Protein AF-A0A6I4LXG0-F1 (afdb_monomer_lite)

Structure (mmCIF, N/CA/C/O backbone):
data_AF-A0A6I4LXG0-F1
#
_entry.id   AF-A0A6I4LXG0-F1
#
loop_
_atom_site.group_PDB
_atom_site.id
_atom_site.type_symbol
_atom_site.label_atom_id
_atom_site.label_alt_id
_atom_site.label_comp_id
_atom_site.label_asym_id
_atom_site.label_entity_id
_atom_site.label_seq_id
_atom_site.pdbx_PDB_ins_code
_atom_site.Cartn_x
_atom_site.Cartn_y
_atom_site.Cartn_z
_atom_site.occupancy
_atom_site.B_iso_or_equiv
_atom_site.auth_seq_id
_atom_site.auth_comp_id
_atom_site.auth_asym_id
_atom_site.auth_atom_id
_atom_site.pdbx_PDB_model_num
ATOM 1 N N . MET A 1 1 ? 67.543 -31.415 -46.185 1.00 39.22 1 MET A N 1
ATOM 2 C CA . MET A 1 1 ? 68.463 -30.355 -46.649 1.00 39.22 1 MET A CA 1
ATOM 3 C C . MET A 1 1 ? 67.720 -29.473 -47.640 1.00 39.22 1 MET A C 1
ATOM 5 O O . MET A 1 1 ? 66.925 -30.011 -48.395 1.00 39.22 1 MET A O 1
ATOM 9 N N . LEU A 1 2 ? 68.037 -28.174 -47.607 1.00 36.62 2 LEU A N 1
ATOM 10 C CA . LEU A 1 2 ? 67.536 -27.035 -48.394 1.00 36.62 2 LEU A CA 1
ATOM 11 C C . LEU A 1 2 ? 66.281 -26.298 -47.888 1.00 36.62 2 LEU A C 1
ATOM 13 O O . LEU A 1 2 ? 65.214 -26.858 -47.672 1.00 36.62 2 LEU A O 1
ATOM 17 N N . HIS A 1 3 ? 66.537 -25.007 -47.658 1.00 31.06 3 HIS A N 1
ATOM 18 C CA . HIS A 1 3 ? 65.759 -23.951 -47.023 1.00 31.06 3 HIS A CA 1
ATOM 19 C C . HIS A 1 3 ? 64.879 -23.175 -48.016 1.00 31.06 3 HIS A C 1
ATOM 21 O O . HIS A 1 3 ? 65.172 -23.128 -49.206 1.00 31.06 3 HIS A O 1
ATOM 27 N N . GLY A 1 4 ? 63.925 -22.424 -47.458 1.00 32.38 4 GLY A N 1
ATOM 28 C CA . GLY A 1 4 ? 63.390 -21.159 -47.987 1.00 32.38 4 GLY A CA 1
ATOM 29 C C . GLY A 1 4 ? 62.241 -20.693 -47.081 1.00 32.38 4 GLY A C 1
ATOM 30 O O . GLY A 1 4 ? 61.154 -21.239 -47.184 1.00 32.38 4 GLY A O 1
ATOM 31 N N . LEU A 1 5 ? 62.467 -20.012 -45.949 1.00 34.53 5 LEU A N 1
ATOM 32 C CA . LEU A 1 5 ? 62.783 -18.589 -45.699 1.00 34.53 5 LEU A CA 1
ATOM 33 C C . LEU A 1 5 ? 61.711 -17.569 -46.142 1.00 34.53 5 LEU A C 1
ATOM 35 O O . LEU A 1 5 ? 61.437 -17.433 -47.330 1.00 34.53 5 LEU A O 1
ATOM 39 N N . SER A 1 6 ? 61.285 -16.767 -45.149 1.00 37.94 6 SER A N 1
ATOM 40 C CA . SER A 1 6 ? 60.568 -15.465 -45.158 1.00 37.94 6 SER A CA 1
ATOM 41 C C . SER A 1 6 ? 59.130 -15.536 -44.612 1.00 37.94 6 SER A C 1
ATOM 43 O O . SER A 1 6 ? 58.295 -16.210 -45.193 1.00 37.94 6 SER A O 1
ATOM 45 N N . GLY A 1 7 ? 58.745 -14.874 -43.512 1.00 34.19 7 GLY A N 1
ATOM 46 C CA . GLY A 1 7 ? 59.472 -13.984 -42.602 1.00 34.19 7 GLY A CA 1
ATOM 47 C C . GLY A 1 7 ? 58.692 -13.719 -41.292 1.00 34.19 7 GLY A C 1
ATOM 48 O O . GLY A 1 7 ? 57.466 -13.705 -41.290 1.00 34.19 7 GLY A O 1
ATOM 49 N N . THR A 1 8 ? 59.454 -13.600 -40.193 1.00 34.22 8 THR A N 1
ATOM 50 C CA . THR A 1 8 ? 59.388 -12.627 -39.062 1.00 34.22 8 THR A CA 1
ATOM 51 C C . THR A 1 8 ? 58.025 -12.075 -38.588 1.00 34.22 8 THR A C 1
ATOM 53 O O . THR A 1 8 ? 57.310 -11.458 -39.368 1.00 34.22 8 THR A O 1
ATOM 56 N N . THR A 1 9 ? 57.592 -12.313 -37.330 1.00 31.05 9 THR A N 1
ATOM 57 C CA . THR A 1 9 ? 57.826 -11.515 -36.074 1.00 31.05 9 THR A CA 1
ATOM 58 C C . THR A 1 9 ? 57.444 -10.025 -36.205 1.00 31.05 9 THR A C 1
ATOM 60 O O . THR A 1 9 ? 57.848 -9.392 -37.164 1.00 31.05 9 THR A O 1
ATOM 63 N N . THR A 1 10 ? 56.729 -9.330 -35.308 1.00 29.53 10 THR A N 1
ATOM 64 C CA . THR A 1 10 ? 56.614 -9.401 -33.838 1.00 29.53 10 THR A CA 1
ATOM 65 C C . THR A 1 10 ? 55.553 -8.384 -33.369 1.00 29.53 10 THR A C 1
ATOM 67 O O . THR A 1 10 ? 55.410 -7.331 -33.976 1.00 29.53 10 THR A O 1
ATOM 70 N N . SER A 1 11 ? 54.885 -8.699 -32.256 1.00 33.22 11 SER A N 1
ATOM 71 C CA . SER A 1 11 ? 54.444 -7.836 -31.138 1.00 33.22 11 SER A CA 1
ATOM 72 C C . SER A 1 11 ? 54.144 -6.335 -31.325 1.00 33.22 11 SER A C 1
ATOM 74 O O . SER A 1 11 ? 55.019 -5.553 -31.680 1.00 33.22 11 SER A O 1
ATOM 76 N N . GLY A 1 12 ? 52.980 -5.896 -30.815 1.00 26.06 12 GLY A N 1
ATOM 77 C CA . GLY A 1 12 ? 52.704 -4.477 -30.537 1.00 26.06 12 GLY A CA 1
ATOM 78 C C . GLY A 1 12 ? 51.392 -4.167 -29.793 1.00 26.06 12 GLY A C 1
ATOM 79 O O . GLY A 1 12 ? 50.395 -3.856 -30.419 1.00 26.06 12 GLY A O 1
ATOM 80 N N . ARG A 1 13 ? 51.437 -4.260 -28.454 1.00 28.81 13 ARG A N 1
ATOM 81 C CA . ARG A 1 13 ? 50.658 -3.586 -27.377 1.00 28.81 13 ARG A CA 1
ATOM 82 C C . ARG A 1 13 ? 49.349 -2.795 -27.656 1.00 28.81 13 ARG A C 1
ATOM 84 O O . ARG A 1 13 ? 49.354 -1.806 -28.367 1.00 28.81 13 ARG A O 1
ATOM 91 N N . SER A 1 14 ? 48.389 -3.056 -26.750 1.00 30.61 14 SER A N 1
ATOM 92 C CA . SER A 1 14 ? 47.624 -2.098 -25.910 1.00 30.61 14 SER A CA 1
ATOM 93 C C . SER A 1 14 ? 46.621 -1.137 -26.566 1.00 30.61 14 SER A C 1
ATOM 95 O O . SER A 1 14 ? 47.003 -0.212 -27.269 1.00 30.61 14 SER A O 1
ATOM 97 N N . GLY A 1 15 ? 45.346 -1.230 -26.167 1.00 25.70 15 GLY A N 1
ATOM 98 C CA . GLY A 1 15 ? 44.358 -0.184 -26.445 1.00 25.70 15 GLY A CA 1
ATOM 99 C C . GLY A 1 15 ? 42.958 -0.491 -25.914 1.00 25.70 15 GLY A C 1
ATOM 100 O O . GLY A 1 15 ? 42.359 -1.507 -26.227 1.00 25.70 15 GLY A O 1
ATOM 101 N N . THR A 1 16 ? 42.463 0.405 -25.079 1.00 28.69 16 THR A N 1
ATOM 102 C CA . THR A 1 16 ? 41.167 0.479 -24.396 1.00 28.69 16 THR A CA 1
ATOM 103 C C . THR A 1 16 ? 39.916 0.556 -25.296 1.00 28.69 16 THR A C 1
ATOM 105 O O . THR A 1 16 ? 39.941 1.275 -26.281 1.00 28.69 16 THR A O 1
ATOM 108 N N . ARG A 1 17 ? 38.797 -0.011 -24.796 1.00 25.84 17 ARG A N 1
ATOM 109 C CA . ARG A 1 17 ? 37.421 0.559 -24.707 1.00 25.84 17 ARG A CA 1
ATOM 110 C C . ARG A 1 17 ? 36.640 0.913 -26.000 1.00 25.84 17 ARG A C 1
ATOM 112 O O . ARG A 1 17 ? 37.099 1.676 -26.831 1.00 25.84 17 ARG A O 1
ATOM 119 N N . SER A 1 18 ? 35.353 0.535 -25.965 1.00 28.48 18 SER A N 1
ATOM 120 C CA . SER A 1 18 ? 34.179 1.128 -26.644 1.00 28.48 18 SER A CA 1
ATOM 121 C C . SER A 1 18 ? 33.610 0.341 -27.829 1.00 28.48 18 SER A C 1
ATOM 123 O O . SER A 1 18 ? 34.245 0.187 -28.863 1.00 28.48 18 SER A O 1
ATOM 125 N N . SER A 1 19 ? 32.377 -0.147 -27.654 1.00 28.77 19 SER A N 1
ATOM 126 C CA . SER A 1 19 ? 31.542 -0.718 -28.708 1.00 28.77 19 SER A CA 1
ATOM 127 C C . SER A 1 19 ? 30.850 0.405 -29.475 1.00 28.77 19 SER A C 1
ATOM 129 O O . SER A 1 19 ? 30.041 1.138 -28.903 1.00 28.77 19 SER A O 1
ATOM 131 N N . ASP A 1 20 ? 31.130 0.498 -30.767 1.00 26.30 20 ASP A N 1
ATOM 132 C CA . ASP A 1 20 ? 30.380 1.326 -31.700 1.00 26.30 20 ASP A CA 1
ATOM 133 C C . ASP A 1 20 ? 28.958 0.764 -31.858 1.00 26.30 20 ASP A C 1
ATOM 135 O O . ASP A 1 20 ? 28.744 -0.317 -32.408 1.00 26.30 20 ASP A O 1
ATOM 139 N N . HIS A 1 21 ? 27.965 1.490 -31.349 1.00 27.38 21 HIS A N 1
ATOM 140 C CA . HIS A 1 21 ? 26.573 1.354 -31.772 1.00 27.38 21 HIS A CA 1
ATOM 141 C C . HIS A 1 21 ? 26.180 2.636 -32.499 1.00 27.38 21 HIS A C 1
ATOM 143 O O . HIS A 1 21 ? 26.261 3.730 -31.943 1.00 27.38 21 HIS A O 1
ATOM 149 N N . ARG A 1 22 ? 25.778 2.486 -33.763 1.00 25.06 22 ARG A N 1
ATOM 150 C CA . ARG A 1 22 ? 25.309 3.554 -34.647 1.00 25.06 22 ARG A CA 1
ATOM 151 C C . ARG A 1 22 ? 23.883 3.207 -35.070 1.00 25.06 22 ARG A C 1
ATOM 153 O O . ARG A 1 22 ? 23.661 2.158 -35.668 1.00 25.06 22 ARG A O 1
ATOM 160 N N . GLU A 1 23 ? 22.928 4.059 -34.713 1.00 28.12 23 GLU A N 1
ATOM 161 C CA . GLU A 1 23 ? 21.506 3.910 -35.044 1.00 28.12 23 GLU A CA 1
ATOM 162 C C . GLU A 1 23 ? 21.258 4.045 -36.559 1.00 28.12 23 GLU A C 1
ATOM 164 O O . GLU A 1 23 ? 21.854 4.923 -37.196 1.00 28.12 23 GLU A O 1
ATOM 169 N N . PRO A 1 24 ? 20.355 3.249 -37.165 1.00 26.28 24 PRO A N 1
ATOM 170 C CA . PRO A 1 24 ? 19.841 3.547 -38.488 1.00 26.28 24 PRO A CA 1
ATOM 171 C C . PRO A 1 24 ? 18.646 4.515 -38.433 1.00 26.28 24 PRO A C 1
ATOM 173 O O . PRO A 1 24 ? 17.624 4.292 -37.791 1.00 26.28 24 PRO A O 1
ATOM 176 N N . ASN A 1 25 ? 18.860 5.588 -39.185 1.00 26.42 25 ASN A N 1
ATOM 177 C CA . ASN A 1 25 ? 18.031 6.700 -39.637 1.00 26.42 25 ASN A CA 1
ATOM 178 C C . ASN A 1 25 ? 16.507 6.475 -39.802 1.00 26.42 25 ASN A C 1
ATOM 180 O O . ASN A 1 25 ? 16.041 5.467 -40.333 1.00 26.42 25 ASN A O 1
ATOM 184 N N . CYS A 1 26 ? 15.743 7.516 -39.461 1.00 29.31 26 CYS A N 1
ATOM 185 C CA . CYS A 1 26 ? 14.298 7.634 -39.627 1.00 29.31 26 CYS A CA 1
ATOM 186 C C . CYS A 1 26 ? 13.955 8.266 -40.991 1.00 29.31 26 CYS A C 1
ATOM 188 O O . CYS A 1 26 ? 14.298 9.422 -41.215 1.00 29.31 26 CYS A O 1
ATOM 190 N N . ALA A 1 27 ? 13.273 7.529 -41.884 1.00 33.44 27 ALA A N 1
ATOM 191 C CA . ALA A 1 27 ? 12.201 8.023 -42.774 1.00 33.44 27 ALA A CA 1
ATOM 192 C C . ALA A 1 27 ? 11.804 6.984 -43.846 1.00 33.44 27 ALA A C 1
ATOM 194 O O . ALA A 1 27 ? 12.607 6.673 -44.724 1.00 33.44 27 ALA A O 1
ATOM 195 N N . LYS A 1 28 ? 10.533 6.539 -43.825 1.00 27.89 28 LYS A N 1
ATOM 196 C CA . LYS A 1 28 ? 9.560 6.473 -44.952 1.00 27.89 28 LYS A CA 1
ATOM 197 C C . LYS A 1 28 ? 8.407 5.503 -44.621 1.00 27.89 28 LYS A C 1
ATOM 199 O O . LYS A 1 28 ? 8.622 4.369 -44.216 1.00 27.89 28 LYS A O 1
ATOM 204 N N . LYS A 1 29 ? 7.167 5.985 -44.781 1.00 34.53 29 LYS A N 1
ATOM 205 C CA . LYS A 1 29 ? 5.901 5.240 -44.631 1.00 34.53 29 LYS A CA 1
ATOM 206 C C . LYS A 1 29 ? 5.828 4.050 -45.600 1.00 34.53 29 LYS A C 1
ATOM 208 O O . LYS A 1 29 ? 5.979 4.275 -46.795 1.00 34.53 29 LYS A O 1
ATOM 213 N N . ALA A 1 30 ? 5.444 2.867 -45.113 1.00 29.11 30 ALA A N 1
ATOM 214 C CA . ALA A 1 30 ? 4.200 2.151 -45.455 1.00 29.11 30 ALA A CA 1
ATOM 215 C C . ALA A 1 30 ? 4.283 0.651 -45.092 1.00 29.11 30 ALA A C 1
ATOM 217 O O . ALA A 1 30 ? 5.329 0.035 -45.231 1.00 29.11 30 ALA A O 1
ATOM 218 N N . GLN A 1 31 ? 3.115 0.105 -44.729 1.00 28.59 31 GLN A N 1
ATOM 219 C CA . GLN A 1 31 ? 2.742 -1.312 -44.569 1.00 28.59 31 GLN A CA 1
ATOM 220 C C . GLN A 1 31 ? 3.072 -1.983 -43.221 1.00 28.59 31 GLN A C 1
ATOM 222 O O . GLN A 1 31 ? 4.208 -2.312 -42.900 1.00 28.59 31 GLN A O 1
ATOM 227 N N . ARG A 1 32 ? 2.001 -2.207 -42.441 1.00 36.44 32 ARG A N 1
ATOM 228 C CA . ARG A 1 32 ? 1.961 -3.124 -41.293 1.00 36.44 32 ARG A CA 1
ATOM 229 C C . ARG A 1 32 ? 2.254 -4.553 -41.759 1.00 36.44 32 ARG A C 1
ATOM 231 O O . ARG A 1 32 ? 1.605 -5.016 -42.696 1.00 36.44 32 ARG A O 1
ATOM 238 N N . PRO A 1 33 ? 3.070 -5.274 -40.984 1.00 23.91 33 PRO A N 1
ATOM 239 C CA . PRO A 1 33 ? 2.650 -6.574 -40.488 1.00 23.91 33 PRO A CA 1
ATOM 240 C C . PRO A 1 33 ? 2.745 -6.632 -38.957 1.00 23.91 33 PRO A C 1
ATOM 242 O O . PRO A 1 33 ? 3.579 -5.993 -38.320 1.00 23.91 33 PRO A O 1
ATOM 245 N N . GLU A 1 34 ? 1.799 -7.361 -38.384 1.00 35.16 34 GLU A N 1
ATOM 246 C CA . GLU A 1 34 ? 1.584 -7.604 -36.960 1.00 35.16 34 GLU A CA 1
ATOM 247 C C . GLU A 1 34 ? 2.819 -8.221 -36.262 1.00 35.16 34 GLU A C 1
ATOM 249 O O . GLU A 1 34 ? 3.593 -8.937 -36.891 1.00 35.16 34 GLU A O 1
ATOM 254 N N . LEU A 1 35 ? 2.905 -8.011 -34.935 1.00 32.12 35 LEU A N 1
ATOM 255 C CA . LEU A 1 35 ? 3.829 -8.598 -33.939 1.00 32.12 35 LEU A CA 1
ATOM 256 C C . LEU A 1 35 ? 5.157 -7.861 -33.675 1.00 32.12 35 LEU A C 1
ATOM 258 O O . LEU A 1 35 ? 6.214 -8.278 -34.128 1.00 32.12 35 LEU A O 1
ATOM 262 N N . HIS A 1 36 ? 5.099 -6.851 -32.797 1.00 28.36 36 HIS A N 1
ATOM 263 C CA . HIS A 1 36 ? 5.968 -6.718 -31.612 1.00 28.36 36 HIS A CA 1
ATOM 264 C C . HIS A 1 36 ? 5.160 -5.982 -30.528 1.00 28.36 36 HIS A C 1
ATOM 266 O O . HIS A 1 36 ? 4.807 -4.813 -30.680 1.00 28.36 36 HIS A O 1
ATOM 272 N N . GLY A 1 37 ? 4.772 -6.710 -29.478 1.00 28.14 37 GLY A N 1
ATOM 273 C CA . GLY A 1 37 ? 3.893 -6.227 -28.413 1.00 28.14 37 GLY A CA 1
ATOM 274 C C . GLY A 1 37 ? 4.469 -5.011 -27.687 1.00 28.14 37 GLY A C 1
ATOM 275 O O . GLY A 1 37 ? 5.634 -5.002 -27.299 1.00 28.14 37 GLY A O 1
ATOM 276 N N . ALA A 1 38 ? 3.632 -3.991 -27.506 1.00 27.30 38 ALA A N 1
ATOM 277 C CA . ALA A 1 38 ? 3.944 -2.758 -26.800 1.00 27.30 38 ALA A CA 1
ATOM 278 C C . ALA A 1 38 ? 4.463 -3.036 -25.374 1.00 27.30 38 ALA A C 1
ATOM 280 O O . ALA A 1 38 ? 3.699 -3.349 -24.460 1.00 27.30 38 ALA A O 1
ATOM 281 N N . LEU A 1 39 ? 5.777 -2.916 -25.178 1.00 30.09 39 LEU A N 1
ATOM 282 C CA . LEU A 1 39 ? 6.404 -2.904 -23.861 1.00 30.09 39 LEU A CA 1
ATOM 283 C C . LEU A 1 39 ? 6.089 -1.549 -23.213 1.00 30.09 39 LEU A C 1
ATOM 285 O O . LEU A 1 39 ? 6.547 -0.518 -23.698 1.00 30.09 39 LEU A O 1
ATOM 289 N N . ASN A 1 40 ? 5.313 -1.582 -22.125 1.00 40.38 40 ASN A N 1
ATOM 290 C CA . ASN A 1 40 ? 4.738 -0.454 -21.368 1.00 40.38 40 ASN A CA 1
ATOM 291 C C . ASN A 1 40 ? 3.317 -0.021 -21.776 1.00 40.38 40 ASN A C 1
ATOM 293 O O . ASN A 1 40 ? 3.043 1.161 -21.977 1.00 40.38 40 ASN A O 1
ATOM 297 N N . LEU A 1 41 ? 2.365 -0.961 -21.758 1.00 32.47 41 LEU A N 1
ATOM 298 C CA . LEU A 1 41 ? 0.978 -0.647 -21.381 1.00 32.47 41 LEU A CA 1
ATOM 299 C C . LEU A 1 41 ? 0.948 -0.252 -19.892 1.00 32.47 41 LEU A C 1
ATOM 301 O O . LEU A 1 41 ? 0.565 -1.032 -19.023 1.00 32.47 41 LEU A O 1
ATOM 305 N N . ALA A 1 42 ? 1.432 0.951 -19.587 1.00 33.31 42 ALA A N 1
ATOM 306 C CA . ALA A 1 42 ? 1.204 1.590 -18.304 1.00 33.31 42 ALA A CA 1
ATOM 307 C C . ALA A 1 42 ? -0.294 1.929 -18.206 1.00 33.31 42 ALA A C 1
ATOM 309 O O . ALA A 1 42 ? -0.795 2.797 -18.914 1.00 33.31 42 ALA A O 1
ATOM 310 N N . ASN A 1 43 ? -0.986 1.155 -17.368 1.00 45.81 43 ASN A N 1
ATOM 311 C CA . ASN A 1 43 ? -2.286 1.400 -16.751 1.00 45.81 43 ASN A CA 1
ATOM 312 C C . ASN A 1 43 ? -3.390 2.047 -17.615 1.00 45.81 43 ASN A C 1
ATOM 314 O O . ASN A 1 43 ? -3.612 3.256 -17.593 1.00 45.81 43 ASN A O 1
ATOM 318 N N . THR A 1 44 ? -4.250 1.206 -18.198 1.00 38.09 44 THR A N 1
ATOM 319 C CA . THR A 1 44 ? -5.648 1.575 -18.506 1.00 38.09 44 THR A CA 1
ATOM 320 C C . THR A 1 44 ? -6.376 2.102 -17.254 1.00 38.09 44 THR A C 1
ATOM 322 O O . THR A 1 44 ? -7.281 2.920 -17.360 1.00 38.09 44 THR A O 1
ATOM 325 N N . GLU A 1 45 ? -5.936 1.726 -16.047 1.00 40.66 45 GLU A N 1
ATOM 326 C CA . GLU A 1 45 ? -6.429 2.277 -14.774 1.00 40.66 45 GLU A CA 1
ATOM 327 C C . GLU A 1 45 ? -6.069 3.762 -14.564 1.00 40.66 45 GLU A C 1
ATOM 329 O O . GLU A 1 45 ? -6.815 4.480 -13.901 1.00 40.66 45 GLU A O 1
ATOM 334 N N . SER A 1 46 ? -4.996 4.273 -15.188 1.00 45.81 46 SER A N 1
ATOM 335 C CA . SER A 1 46 ? -4.637 5.700 -15.148 1.00 45.81 46 SER A CA 1
ATOM 336 C C . SER A 1 46 ? -5.654 6.558 -15.908 1.00 45.81 46 SER A C 1
ATOM 338 O O . SER A 1 46 ? -5.844 7.723 -15.568 1.00 45.81 46 SER A O 1
ATOM 340 N N . PHE A 1 47 ? -6.382 5.989 -16.883 1.00 38.75 47 PHE A N 1
ATOM 341 C CA . PHE A 1 47 ? -7.539 6.660 -17.496 1.00 38.75 47 PHE A CA 1
ATOM 342 C C . PHE A 1 47 ? -8.693 6.858 -16.497 1.00 38.75 47 PHE A C 1
ATOM 344 O O . PHE A 1 47 ? -9.465 7.806 -16.633 1.00 38.75 47 PHE A O 1
ATOM 351 N N . GLY A 1 48 ? -8.778 6.027 -15.451 1.00 42.34 48 GLY A N 1
ATOM 352 C CA . GLY A 1 48 ? -9.743 6.164 -14.359 1.00 42.34 48 GLY A CA 1
ATOM 353 C C . GLY A 1 48 ? -9.478 7.352 -13.425 1.00 42.34 48 GLY A C 1
ATOM 354 O O . GLY A 1 48 ? -10.379 7.745 -12.683 1.00 42.34 48 GLY A O 1
ATOM 355 N N . PHE A 1 49 ? -8.291 7.979 -13.495 1.00 45.28 49 PHE A N 1
ATOM 356 C CA . PHE A 1 49 ? -7.951 9.202 -12.747 1.00 45.28 49 PHE A CA 1
ATOM 357 C C . PHE A 1 49 ? -8.944 10.346 -13.017 1.00 45.28 49 PHE A C 1
ATOM 359 O O . PHE A 1 49 ? -9.200 11.158 -12.131 1.00 45.28 49 PHE A O 1
ATOM 366 N N . LEU A 1 50 ? -9.553 10.368 -14.211 1.00 39.47 50 LEU A N 1
ATOM 367 C CA . LEU A 1 50 ? -10.577 11.337 -14.620 1.00 39.47 50 LEU A CA 1
ATOM 368 C C . LEU A 1 50 ? -12.022 10.855 -14.400 1.00 39.47 50 LEU A C 1
ATOM 370 O O . LEU A 1 50 ? -12.951 11.615 -14.655 1.00 39.47 50 LEU A O 1
ATOM 374 N N . LEU A 1 51 ? -12.227 9.606 -13.967 1.00 38.22 51 LEU A N 1
ATOM 375 C CA . LEU A 1 51 ? -13.541 8.949 -13.976 1.00 38.22 51 LEU A CA 1
ATOM 376 C C . LEU A 1 51 ? -14.024 8.489 -12.600 1.00 38.22 51 LEU A C 1
ATOM 378 O O . LEU A 1 51 ? -15.091 7.885 -12.519 1.00 38.22 51 LEU A O 1
ATOM 382 N N . THR A 1 52 ? -13.307 8.785 -11.510 1.00 36.28 52 THR A N 1
ATOM 383 C CA . THR A 1 52 ? -13.974 8.739 -10.200 1.00 36.28 52 THR A CA 1
ATOM 384 C C . THR A 1 52 ? -15.030 9.840 -10.237 1.00 36.28 52 THR A C 1
ATOM 386 O O . THR A 1 52 ? -14.639 11.003 -10.368 1.00 36.28 52 THR A O 1
ATOM 389 N N . PRO A 1 53 ? -16.340 9.525 -10.213 1.00 32.31 53 PRO A N 1
ATOM 390 C CA . PRO A 1 53 ? -17.342 10.567 -10.270 1.00 32.31 53 PRO A CA 1
ATOM 391 C C . PRO A 1 53 ? -17.066 11.512 -9.113 1.00 32.31 53 PRO A C 1
ATOM 393 O O . PRO A 1 53 ? -16.946 11.088 -7.960 1.00 32.31 53 PRO A O 1
ATOM 396 N N . THR A 1 54 ? -16.953 12.796 -9.440 1.00 38.31 54 THR A N 1
ATOM 397 C CA . THR A 1 54 ? -17.170 13.872 -8.493 1.00 38.31 54 THR A CA 1
ATOM 398 C C . THR A 1 54 ? -18.429 13.486 -7.723 1.00 38.31 54 THR A C 1
ATOM 400 O O . THR A 1 54 ? -19.529 13.525 -8.277 1.00 38.31 54 THR A O 1
ATOM 403 N N . ARG A 1 55 ? -18.314 13.084 -6.453 1.00 37.09 55 ARG A N 1
ATOM 404 C CA . ARG A 1 55 ? -19.437 13.310 -5.547 1.00 37.09 55 ARG A CA 1
ATOM 405 C C . ARG A 1 55 ? -19.477 14.817 -5.405 1.00 37.09 55 ARG A C 1
ATOM 407 O O . ARG A 1 55 ? -18.734 15.396 -4.619 1.00 37.09 55 ARG A O 1
ATOM 414 N N . LEU A 1 56 ? -20.214 15.422 -6.335 1.00 38.34 56 LEU A N 1
ATOM 415 C CA . LEU A 1 56 ? -20.433 16.847 -6.435 1.00 38.34 56 LEU A CA 1
ATOM 416 C C . LEU A 1 56 ? -20.795 17.342 -5.044 1.00 38.34 56 LEU A C 1
ATOM 418 O O . LEU A 1 56 ? -21.725 16.842 -4.409 1.00 38.34 56 LEU A O 1
ATOM 422 N N . ALA A 1 57 ? -20.017 18.318 -4.587 1.00 38.06 57 ALA A N 1
ATOM 423 C CA . ALA A 1 57 ? -20.503 19.279 -3.626 1.00 38.06 57 ALA A CA 1
ATOM 424 C C . ALA A 1 57 ? -21.912 19.703 -4.064 1.00 38.06 57 ALA A C 1
ATOM 426 O O . ALA A 1 57 ? -22.137 19.987 -5.242 1.00 38.06 57 ALA A O 1
ATOM 427 N N . ASN A 1 58 ? -22.862 19.700 -3.132 1.00 35.62 58 ASN A N 1
ATOM 428 C CA . ASN A 1 58 ? -24.171 20.281 -3.390 1.00 35.62 58 ASN A CA 1
ATOM 429 C C . ASN A 1 58 ? -23.994 21.743 -3.835 1.00 35.62 58 ASN A C 1
ATOM 431 O O . ASN A 1 58 ? -23.070 22.423 -3.382 1.00 35.62 58 ASN A O 1
ATOM 435 N N . ASP A 1 59 ? -24.915 22.221 -4.672 1.00 40.34 59 ASP A N 1
ATOM 436 C CA . ASP A 1 59 ? -24.933 23.523 -5.368 1.00 40.34 59 ASP A CA 1
ATOM 437 C C . ASP A 1 59 ? -25.073 24.758 -4.440 1.00 40.34 59 ASP A C 1
ATOM 439 O O . ASP A 1 59 ? -25.622 25.794 -4.795 1.00 40.34 59 ASP A O 1
ATOM 443 N N . LYS A 1 60 ? -24.615 24.651 -3.188 1.00 35.72 60 LYS A N 1
ATOM 444 C CA . LYS A 1 60 ? -24.695 25.691 -2.153 1.00 35.72 60 LYS A CA 1
ATOM 445 C C . LYS A 1 60 ? -23.346 26.140 -1.602 1.00 35.72 60 LYS A C 1
ATOM 447 O O . LYS A 1 60 ? -23.323 26.811 -0.576 1.00 35.72 60 LYS A O 1
ATOM 452 N N . GLY A 1 61 ? -22.225 25.777 -2.232 1.00 40.09 61 GLY A N 1
ATOM 453 C CA . GLY A 1 61 ? -20.899 26.255 -1.809 1.00 40.09 61 GLY A CA 1
ATOM 454 C C . GLY A 1 61 ? -20.565 25.976 -0.335 1.00 40.09 61 GLY A C 1
ATOM 455 O O . GLY A 1 61 ? -19.691 26.625 0.230 1.00 40.09 61 GLY A O 1
ATOM 456 N N . GLN A 1 62 ? -21.260 25.028 0.298 1.00 33.78 62 GLN A N 1
ATOM 457 C CA . GLN A 1 62 ? -20.964 24.583 1.649 1.00 33.78 62 GLN A CA 1
ATOM 458 C C . GLN A 1 62 ? -20.085 23.339 1.544 1.00 33.78 62 GLN A C 1
ATOM 460 O O . GLN A 1 62 ? -20.485 22.379 0.875 1.00 33.78 62 GLN A O 1
ATOM 465 N N . PRO A 1 63 ? -18.899 23.318 2.181 1.00 33.00 63 PRO A N 1
ATOM 466 C CA . PRO A 1 63 ? -18.208 22.058 2.391 1.00 33.00 63 PRO A CA 1
ATOM 467 C C . PRO A 1 63 ? -19.180 21.115 3.103 1.00 33.00 63 PRO A C 1
ATOM 469 O O . PRO A 1 63 ? -19.927 21.542 3.985 1.00 33.00 63 PRO A O 1
ATOM 472 N N . PHE A 1 64 ? -19.195 19.842 2.705 1.00 36.31 64 PHE A N 1
ATOM 473 C CA . PHE A 1 64 ? -19.865 18.805 3.478 1.00 36.31 64 PHE A CA 1
ATOM 474 C C . PHE A 1 64 ? -19.175 18.785 4.849 1.00 36.31 64 PHE A C 1
ATOM 476 O O . PHE A 1 64 ? -18.125 18.169 5.021 1.00 36.31 64 PHE A O 1
ATOM 483 N N . LEU A 1 65 ? -19.719 19.521 5.818 1.00 42.12 65 LEU A N 1
ATOM 484 C CA . LEU A 1 65 ? -19.498 19.215 7.217 1.00 42.12 65 LEU A CA 1
ATOM 485 C C . LEU A 1 65 ? -20.067 17.809 7.369 1.00 42.12 65 LEU A C 1
ATOM 487 O O . LEU A 1 65 ? -21.274 17.596 7.233 1.00 42.12 65 LEU A O 1
ATOM 491 N N . ALA A 1 66 ? -19.173 16.836 7.547 1.00 43.25 66 ALA A N 1
ATOM 492 C CA . ALA A 1 66 ? -19.549 15.536 8.073 1.00 43.25 66 ALA A CA 1
ATOM 493 C C . ALA A 1 66 ? -20.502 15.764 9.260 1.00 43.25 66 ALA A C 1
ATOM 495 O O . ALA A 1 66 ? -20.327 16.765 9.963 1.00 43.25 66 ALA A O 1
ATOM 496 N N . PRO A 1 67 ? -21.507 14.897 9.491 1.00 35.19 67 PRO A N 1
ATOM 497 C CA . PRO A 1 67 ? -22.285 14.998 10.716 1.00 35.19 67 PRO A CA 1
ATOM 498 C C . PRO A 1 67 ? -21.284 15.064 11.866 1.00 35.19 67 PRO A C 1
ATOM 500 O O . PRO A 1 67 ? -20.436 14.177 11.984 1.00 35.19 67 PRO A O 1
ATOM 503 N N . SER A 1 68 ? -21.319 16.167 12.620 1.00 39.19 68 SER A N 1
ATOM 504 C CA . SER A 1 68 ? -20.497 16.354 13.805 1.00 39.19 68 SER A CA 1
ATOM 505 C C . SER A 1 68 ? -20.808 15.195 14.734 1.00 39.19 68 SER A C 1
ATOM 507 O O . SER A 1 68 ? -21.808 15.195 15.446 1.00 39.19 68 SER A O 1
ATOM 509 N N . CYS A 1 69 ? -19.979 14.161 14.669 1.00 32.53 69 CYS A N 1
ATOM 510 C CA . CYS A 1 69 ? -19.936 13.143 15.686 1.00 32.53 69 CYS A CA 1
ATOM 511 C C . CYS A 1 69 ? -19.181 13.814 16.829 1.00 32.53 69 CYS A C 1
ATOM 513 O O . CYS A 1 69 ? -17.952 13.795 16.869 1.00 32.53 69 CYS A O 1
ATOM 515 N N . GLU A 1 70 ? -19.919 14.530 17.675 1.00 34.06 70 GLU A N 1
ATOM 516 C CA . GLU A 1 70 ? -19.389 15.072 18.917 1.00 34.06 70 GLU A CA 1
ATOM 517 C C . GLU A 1 70 ? -18.919 13.894 19.776 1.00 34.06 70 GLU A C 1
ATOM 519 O O . GLU A 1 70 ? -19.707 13.192 20.406 1.00 34.06 70 GLU A O 1
ATOM 524 N N . LEU A 1 71 ? -17.610 13.653 19.753 1.00 43.97 71 LEU A N 1
ATOM 525 C CA . LEU A 1 71 ? -16.900 12.905 20.776 1.00 43.97 71 LEU A CA 1
ATOM 526 C C . LEU A 1 71 ? -15.931 13.885 21.445 1.00 43.97 71 LEU A C 1
ATOM 528 O O . LEU A 1 71 ? -15.190 14.583 20.744 1.00 43.97 71 LEU A O 1
ATOM 532 N N . PRO A 1 72 ? -15.936 13.987 22.781 1.00 36.75 72 PRO A N 1
ATOM 533 C CA . PRO A 1 72 ? -15.067 14.915 23.476 1.00 36.75 72 PRO A CA 1
ATOM 534 C C . PRO A 1 72 ? -13.624 14.398 23.408 1.00 36.75 72 PRO A C 1
ATOM 536 O O . PRO A 1 72 ? -13.283 13.408 24.045 1.00 36.75 72 PRO A O 1
ATOM 539 N N . GLY A 1 73 ? -12.788 15.101 22.638 1.00 41.84 73 GLY A N 1
ATOM 540 C CA . GLY A 1 73 ? -11.330 15.057 22.752 1.00 41.84 73 GLY A CA 1
ATOM 541 C C . GLY A 1 73 ? -10.612 13.932 22.008 1.00 41.84 73 GLY A C 1
ATOM 542 O O . GLY A 1 73 ? -9.940 13.139 22.647 1.00 41.84 73 GLY A O 1
ATOM 543 N N . ASP A 1 74 ? -10.662 13.911 20.674 1.00 45.34 74 ASP A N 1
ATOM 544 C CA . ASP A 1 74 ? -9.516 13.421 19.896 1.00 45.34 74 ASP A CA 1
ATOM 545 C C . ASP A 1 74 ? -9.570 13.977 18.467 1.00 45.34 74 ASP A C 1
ATOM 547 O O . ASP A 1 74 ? -10.399 13.583 17.644 1.00 45.34 74 ASP A O 1
ATOM 551 N N . SER A 1 75 ? -8.706 14.937 18.143 1.00 49.53 75 SER A N 1
ATOM 552 C CA . SER A 1 75 ? -8.484 15.332 16.753 1.00 49.53 75 SER A CA 1
ATOM 553 C C . SER A 1 75 ? -7.713 14.204 16.065 1.00 49.53 75 SER A C 1
ATOM 555 O O . SER A 1 75 ? -6.492 14.276 15.948 1.00 49.53 75 SER A O 1
ATOM 557 N N . SER A 1 76 ? -8.421 13.143 15.662 1.00 64.50 76 SER A N 1
ATOM 558 C CA . SER A 1 76 ? -7.885 11.995 14.921 1.00 64.50 76 SER A CA 1
ATOM 559 C C . SER A 1 76 ? -7.090 12.503 13.715 1.00 64.50 76 SER A C 1
ATOM 561 O O . SER A 1 76 ? -7.668 12.864 12.684 1.00 64.50 76 SER A O 1
ATOM 563 N N . GLN A 1 77 ? -5.765 12.549 13.843 1.00 84.38 77 GLN A N 1
ATOM 564 C CA . GLN A 1 77 ? -4.876 12.971 12.771 1.00 84.38 77 GLN A CA 1
ATOM 565 C C . GLN A 1 77 ? -5.049 12.013 11.589 1.00 84.38 77 GLN A C 1
ATOM 567 O O . GLN A 1 77 ? -4.740 10.826 11.683 1.00 84.38 77 GLN A O 1
ATOM 572 N N . LEU A 1 78 ? -5.570 12.522 10.473 1.00 93.75 78 LEU A N 1
ATOM 573 C CA . LEU A 1 78 ? -5.673 11.748 9.242 1.00 93.75 78 LEU A CA 1
ATOM 574 C C . LEU A 1 78 ? -4.306 11.682 8.567 1.00 93.75 78 LEU A C 1
ATOM 576 O O . LEU A 1 78 ? -3.597 12.684 8.477 1.00 93.75 78 LEU A O 1
ATOM 580 N N . THR A 1 79 ? -3.966 10.511 8.038 1.00 96.19 79 THR A N 1
ATOM 581 C CA . THR A 1 79 ? -2.817 10.368 7.143 1.00 96.19 79 THR A CA 1
ATOM 582 C C . THR A 1 79 ? -3.213 10.868 5.756 1.00 96.19 79 THR A C 1
ATOM 584 O O . THR A 1 79 ? -4.164 10.365 5.157 1.00 96.19 79 THR A O 1
ATOM 587 N N . GLN A 1 80 ? -2.490 11.858 5.240 1.00 97.19 80 GLN A N 1
ATOM 588 C CA . GLN A 1 80 ? -2.710 12.451 3.925 1.00 97.19 80 GLN A CA 1
ATOM 589 C C . GLN A 1 80 ? -1.764 11.820 2.897 1.00 97.19 80 GLN A C 1
ATOM 591 O O . GLN A 1 80 ? -0.550 11.822 3.074 1.00 97.19 80 GLN A O 1
ATOM 596 N N . VAL A 1 81 ? -2.303 11.365 1.769 1.00 97.56 81 VAL A N 1
ATOM 597 C CA . VAL A 1 81 ? -1.548 10.839 0.626 1.00 97.56 81 VAL A CA 1
ATOM 598 C C . VAL A 1 81 ? -1.731 11.769 -0.567 1.00 97.56 81 VAL A C 1
ATOM 600 O O . VAL A 1 81 ? -2.849 11.998 -1.019 1.00 97.56 81 VAL A O 1
ATOM 603 N N . THR A 1 82 ? -0.637 12.316 -1.087 1.00 96.94 82 THR A N 1
ATOM 604 C CA . THR A 1 82 ? -0.638 13.2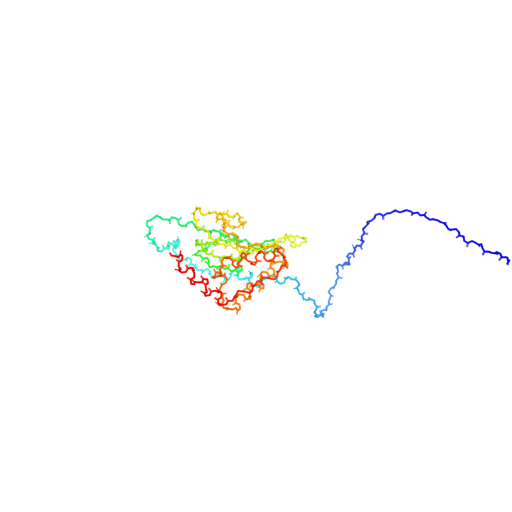21 -2.242 1.00 96.94 82 THR A CA 1
ATOM 605 C C . THR A 1 82 ? -0.316 12.461 -3.521 1.00 96.94 82 THR A C 1
ATOM 607 O O . THR A 1 82 ? 0.802 11.998 -3.715 1.00 96.94 82 THR A O 1
ATOM 610 N N . LEU A 1 83 ? -1.276 12.387 -4.432 1.00 95.44 83 LEU A N 1
ATOM 611 C CA . LEU A 1 83 ? -1.130 11.754 -5.736 1.00 95.44 83 LEU A CA 1
ATOM 612 C C . LEU A 1 83 ? -0.899 12.827 -6.798 1.00 95.44 83 LEU A C 1
ATOM 614 O O . LEU A 1 83 ? -1.657 13.795 -6.877 1.00 95.44 83 LEU A O 1
ATOM 618 N N . VAL A 1 84 ? 0.146 12.655 -7.605 1.00 93.25 84 VAL A N 1
ATOM 619 C CA . VAL A 1 84 ? 0.502 13.559 -8.701 1.00 93.25 84 VAL A CA 1
ATOM 620 C C . VAL A 1 84 ? 0.437 12.805 -10.020 1.00 93.25 84 VAL A C 1
ATOM 622 O O . VAL A 1 84 ? 1.102 11.789 -10.190 1.00 93.25 84 VAL A O 1
ATOM 625 N N . TRP A 1 85 ? -0.307 13.347 -10.974 1.00 91.62 85 TRP A N 1
ATOM 626 C CA . TRP A 1 85 ? -0.391 12.851 -12.335 1.00 91.62 85 TRP A CA 1
ATOM 627 C C . TRP A 1 85 ? 0.088 13.909 -13.331 1.00 91.62 85 TRP A C 1
ATOM 629 O O . TRP A 1 85 ? -0.492 14.984 -13.498 1.00 91.62 85 TRP A O 1
ATOM 639 N N . GLN A 1 86 ? 1.180 13.583 -14.005 1.00 88.88 86 GLN A N 1
ATOM 640 C CA . GLN A 1 86 ? 1.798 14.330 -15.086 1.00 88.88 86 GLN A CA 1
ATOM 641 C C . GLN A 1 86 ? 2.209 13.328 -16.155 1.00 88.88 86 GLN A C 1
ATOM 643 O O . GLN A 1 86 ? 3.240 12.660 -16.038 1.00 88.88 86 GLN A O 1
ATOM 648 N N . LYS A 1 87 ? 1.371 13.230 -17.188 1.00 84.75 87 LYS A N 1
ATOM 649 C CA . LYS A 1 87 ? 1.511 12.264 -18.276 1.00 84.75 87 LYS A CA 1
ATOM 650 C C . LYS A 1 87 ? 2.952 12.167 -18.778 1.00 84.75 87 LYS A C 1
ATOM 652 O O . LYS A 1 87 ? 3.517 13.162 -19.228 1.00 84.75 87 LYS A O 1
ATOM 657 N N . GLY A 1 88 ? 3.506 10.956 -18.734 1.00 82.50 88 GLY A N 1
ATOM 658 C CA . GLY A 1 88 ? 4.834 10.653 -19.274 1.00 82.50 88 GLY A CA 1
ATOM 659 C C . GLY A 1 88 ? 6.018 11.160 -18.444 1.00 82.50 88 GLY A C 1
ATOM 660 O O . GLY A 1 88 ? 7.154 10.938 -18.847 1.00 82.50 88 GLY A O 1
ATOM 661 N N . TRP A 1 89 ? 5.778 11.800 -17.295 1.00 86.81 89 TRP A N 1
ATOM 662 C CA . TRP A 1 89 ? 6.835 12.352 -16.439 1.00 86.81 89 TRP A CA 1
ATOM 663 C C . TRP A 1 89 ? 6.754 11.836 -15.008 1.00 86.81 89 TRP A C 1
ATOM 665 O O . TRP A 1 89 ? 7.727 11.302 -14.480 1.00 86.81 89 TRP A O 1
ATOM 675 N N . ARG A 1 90 ? 5.587 11.957 -14.371 1.00 90.44 90 ARG A N 1
ATOM 676 C CA . ARG A 1 90 ? 5.357 11.483 -13.005 1.00 90.44 90 ARG A CA 1
ATOM 677 C C . ARG A 1 90 ? 3.922 11.037 -12.840 1.00 90.44 90 ARG A C 1
ATOM 679 O O . ARG A 1 90 ? 3.007 11.818 -13.060 1.00 90.44 90 ARG A O 1
ATOM 686 N N . GLU A 1 91 ? 3.737 9.810 -12.396 1.00 92.12 91 GLU A N 1
ATOM 687 C CA . GLU A 1 91 ? 2.424 9.224 -12.184 1.00 92.12 91 GLU A CA 1
ATOM 688 C C . GLU A 1 91 ? 2.439 8.511 -10.837 1.00 92.12 91 GLU A C 1
ATOM 690 O O . GLU A 1 91 ? 3.088 7.480 -10.673 1.00 92.12 91 GLU A O 1
ATOM 695 N N . ASP A 1 92 ? 1.748 9.093 -9.863 1.00 93.62 92 ASP A N 1
ATOM 696 C CA . ASP A 1 92 ? 1.518 8.495 -8.557 1.00 93.62 92 ASP A CA 1
ATOM 697 C C . ASP A 1 92 ? 0.038 8.075 -8.470 1.00 93.62 92 ASP A C 1
ATOM 699 O O . ASP A 1 92 ? -0.862 8.872 -8.751 1.00 93.62 92 ASP A O 1
ATOM 703 N N . TRP A 1 93 ? -0.230 6.829 -8.083 1.00 93.69 93 TRP A N 1
ATOM 704 C CA . TRP A 1 93 ? -1.588 6.297 -7.918 1.00 93.69 93 TRP A CA 1
ATOM 705 C C . TRP A 1 93 ? -1.655 5.282 -6.778 1.00 93.69 93 TRP A C 1
ATOM 707 O O . TRP A 1 93 ? -0.640 4.868 -6.220 1.00 93.69 93 TRP A O 1
ATOM 717 N N . LEU A 1 94 ? -2.868 4.867 -6.421 1.00 95.00 94 LEU A N 1
ATOM 718 C CA . LEU A 1 94 ? -3.095 3.827 -5.424 1.00 95.00 94 LEU A CA 1
ATOM 719 C C . LEU A 1 94 ? -3.423 2.512 -6.130 1.00 95.00 94 LEU A C 1
ATOM 721 O O . LEU A 1 94 ? -4.361 2.469 -6.920 1.00 95.00 94 LEU A O 1
ATOM 725 N N . LYS A 1 95 ? -2.678 1.440 -5.837 1.00 95.06 95 LYS A N 1
ATOM 726 C CA . LYS A 1 95 ? -3.045 0.074 -6.259 1.00 95.06 95 LYS A CA 1
ATOM 727 C C . LYS A 1 95 ? -4.229 -0.446 -5.442 1.00 95.06 95 LYS A C 1
ATOM 729 O O . LYS A 1 95 ? -5.062 -1.160 -5.974 1.00 95.06 95 LYS A O 1
ATOM 734 N N . PHE A 1 96 ? -4.304 -0.074 -4.167 1.00 95.12 96 PHE A N 1
ATOM 735 C CA . PHE A 1 96 ? -5.460 -0.314 -3.306 1.00 95.12 96 PHE A CA 1
ATOM 736 C C . PHE A 1 96 ? -5.489 0.707 -2.165 1.00 95.12 96 PHE A C 1
ATOM 738 O O . PHE A 1 96 ? -4.463 1.301 -1.819 1.00 95.12 96 PHE A O 1
ATOM 745 N N . GLY A 1 97 ? -6.661 0.882 -1.563 1.00 94.44 97 GLY A N 1
ATOM 746 C CA . GLY A 1 97 ? -6.886 1.755 -0.417 1.00 94.44 97 GLY A CA 1
ATOM 747 C C . GLY A 1 97 ? -8.353 2.168 -0.319 1.00 94.44 97 GLY A C 1
ATOM 748 O O . GLY A 1 97 ? -9.050 2.246 -1.329 1.00 94.44 97 GLY A O 1
ATOM 749 N N . LYS A 1 98 ? -8.824 2.434 0.902 1.00 94.81 98 LYS A N 1
ATOM 750 C CA . LYS A 1 98 ? -10.182 2.922 1.191 1.00 94.81 98 LYS A CA 1
ATOM 751 C C . LYS A 1 98 ? -10.113 4.297 1.868 1.00 94.81 98 LYS A C 1
ATOM 753 O O . LYS A 1 98 ? -10.230 4.353 3.091 1.00 94.81 98 LYS A O 1
ATOM 758 N N . PRO A 1 99 ? -9.866 5.387 1.125 1.00 93.62 99 PRO A N 1
ATOM 759 C CA . PRO A 1 99 ? -9.783 6.712 1.728 1.00 93.62 99 PRO A CA 1
ATOM 760 C C . PRO A 1 99 ? -11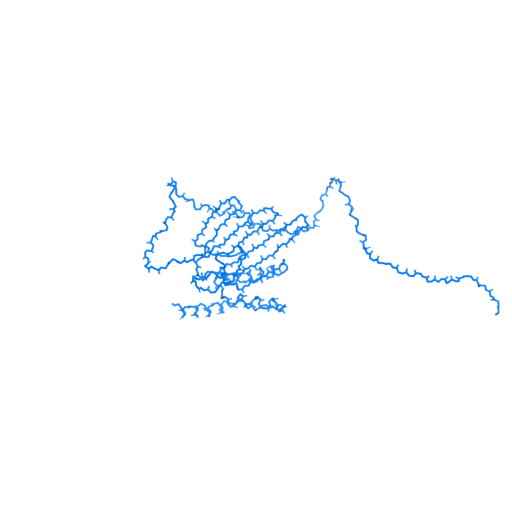.119 7.105 2.370 1.00 93.62 99 PRO A C 1
ATOM 762 O O . PRO A 1 99 ? -12.189 6.794 1.846 1.00 93.62 99 PRO A O 1
ATOM 765 N N . VAL A 1 100 ? -11.055 7.798 3.507 1.00 94.88 100 VAL A N 1
ATOM 766 C CA . VAL A 1 100 ? -12.236 8.343 4.200 1.00 94.88 100 VAL A CA 1
ATOM 767 C C . VAL A 1 100 ? -12.675 9.688 3.629 1.00 94.88 100 VAL A C 1
ATOM 769 O O . VAL A 1 100 ? -13.831 10.074 3.777 1.00 94.88 100 VAL A O 1
ATOM 772 N N . ALA A 1 101 ? -11.765 10.390 2.954 1.00 89.81 101 ALA A N 1
ATOM 773 C CA . ALA A 1 101 ? -12.050 11.611 2.217 1.00 89.81 101 ALA A CA 1
ATOM 774 C C . ALA A 1 101 ? -11.060 11.782 1.060 1.00 89.81 101 ALA A C 1
ATOM 776 O O . ALA A 1 101 ? -9.925 11.305 1.125 1.00 89.81 101 ALA A O 1
ATOM 777 N N . SER A 1 102 ? -11.476 12.530 0.041 1.00 91.38 102 SER A N 1
ATOM 778 C CA . SER A 1 102 ? -10.656 12.872 -1.123 1.00 91.38 102 SER A CA 1
ATOM 779 C C . SER A 1 102 ? -10.782 14.366 -1.417 1.00 91.38 102 SER A C 1
ATOM 781 O O . SER A 1 102 ? -11.871 14.931 -1.326 1.00 91.38 102 SER A O 1
ATOM 783 N N . LEU A 1 103 ? -9.678 15.007 -1.801 1.00 89.12 103 LEU A N 1
ATOM 784 C CA . LEU A 1 103 ? -9.624 16.419 -2.183 1.00 89.12 103 LEU A CA 1
ATOM 785 C C . LEU A 1 103 ? -8.859 16.572 -3.498 1.00 89.12 103 LEU A C 1
ATOM 787 O O . LEU A 1 103 ? -7.667 16.279 -3.570 1.00 89.12 103 LEU A O 1
ATOM 791 N N . ILE A 1 104 ? -9.524 17.065 -4.538 1.00 91.12 104 ILE A N 1
ATOM 792 C CA . ILE A 1 104 ? -8.864 17.448 -5.791 1.00 91.12 104 ILE A CA 1
ATOM 793 C C . ILE A 1 104 ? -8.269 18.842 -5.584 1.00 91.12 104 ILE A C 1
ATOM 795 O O . ILE A 1 104 ? -9.006 19.790 -5.330 1.00 91.12 104 ILE A O 1
ATOM 799 N N . VAL A 1 105 ? -6.941 18.952 -5.649 1.00 91.56 105 VAL A N 1
ATOM 800 C CA . VAL A 1 105 ? -6.231 20.227 -5.460 1.00 91.56 105 VAL A CA 1
ATOM 801 C C . VAL A 1 105 ? -6.205 20.997 -6.774 1.00 91.56 105 VAL A C 1
ATOM 803 O O . VAL A 1 105 ? -6.568 22.167 -6.826 1.00 91.56 105 VAL A O 1
ATOM 806 N N . ASP A 1 106 ? -5.806 20.320 -7.848 1.00 88.50 106 ASP A N 1
ATOM 807 C CA . ASP A 1 106 ? -5.812 20.850 -9.205 1.00 88.50 106 ASP A CA 1
ATOM 808 C C . ASP A 1 106 ? -5.970 19.704 -10.226 1.00 88.50 106 ASP A C 1
ATOM 810 O O . ASP A 1 106 ? -6.272 18.564 -9.875 1.00 88.50 106 ASP A O 1
ATOM 814 N N . ARG A 1 107 ? -5.771 19.992 -11.519 1.00 86.75 107 ARG A N 1
ATOM 815 C CA . ARG A 1 107 ? -5.909 18.996 -12.602 1.00 86.75 107 ARG A CA 1
ATOM 816 C C . ARG A 1 107 ? -4.865 17.871 -12.573 1.00 86.75 107 ARG A C 1
ATOM 818 O O . ARG A 1 107 ? -5.015 16.895 -13.300 1.00 86.75 107 ARG A O 1
ATOM 825 N N . ARG A 1 108 ? -3.782 18.037 -11.821 1.00 88.75 108 ARG A N 1
ATOM 826 C CA . ARG A 1 108 ? -2.616 17.147 -11.763 1.00 88.75 108 ARG A CA 1
ATOM 827 C C . ARG A 1 108 ? -2.389 16.585 -10.366 1.00 88.75 108 ARG A C 1
ATOM 829 O O . ARG A 1 108 ? -1.585 15.673 -10.228 1.00 88.75 108 ARG A O 1
ATOM 836 N N . GLN A 1 109 ? -3.055 17.104 -9.341 1.00 91.31 109 GLN A N 1
ATOM 837 C CA . GLN A 1 109 ? -2.829 16.726 -7.957 1.00 91.31 109 GLN A CA 1
ATOM 838 C C . GLN A 1 109 ? -4.141 16.447 -7.223 1.00 91.31 109 GLN A C 1
ATOM 840 O O . GLN A 1 109 ? -5.061 17.266 -7.182 1.00 91.31 109 GLN A O 1
ATOM 845 N N . ARG A 1 110 ? -4.181 15.291 -6.559 1.00 93.44 110 ARG A N 1
ATOM 846 C CA . ARG A 1 110 ? -5.259 14.873 -5.659 1.00 93.44 110 ARG A CA 1
ATOM 847 C C . ARG A 1 110 ? -4.673 14.477 -4.312 1.00 93.44 110 ARG A C 1
ATOM 849 O O . ARG A 1 110 ? -3.561 13.964 -4.238 1.00 93.44 110 ARG A O 1
ATOM 856 N N . LYS A 1 111 ? -5.421 14.709 -3.245 1.00 94.94 111 LYS A N 1
ATOM 857 C CA . LYS A 1 111 ? -5.118 14.237 -1.899 1.00 94.94 111 LYS A CA 1
ATOM 858 C C . LYS A 1 111 ? -6.158 13.213 -1.473 1.00 94.94 111 LYS A C 1
ATOM 860 O O . LYS A 1 111 ? -7.346 13.406 -1.711 1.00 94.94 111 LYS A O 1
ATOM 865 N N . GLU A 1 112 ? -5.694 12.152 -0.840 1.00 95.88 112 GLU A N 1
ATOM 866 C CA . GLU A 1 112 ? -6.510 11.110 -0.225 1.00 95.88 112 GLU A CA 1
ATOM 867 C C . GLU A 1 112 ? -6.220 11.077 1.267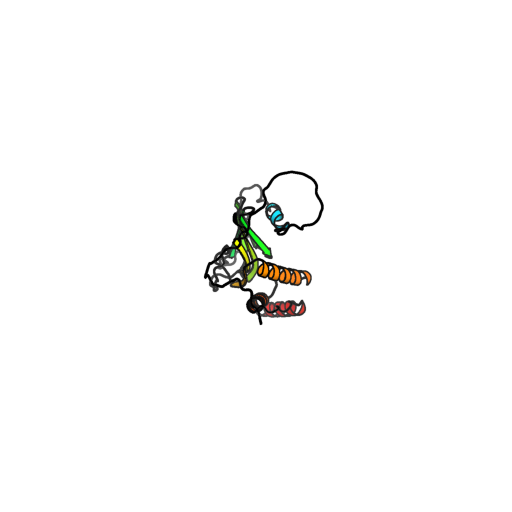 1.00 95.88 112 GLU A C 1
ATOM 869 O O . GLU A 1 112 ? -5.062 11.184 1.670 1.00 95.88 112 GLU A O 1
ATOM 874 N N . PHE A 1 113 ? -7.253 10.928 2.084 1.00 95.75 113 PHE A N 1
ATOM 875 C CA . PHE A 1 113 ? -7.126 10.932 3.535 1.00 95.75 113 PHE A CA 1
ATOM 876 C C . PHE A 1 113 ? -7.516 9.576 4.105 1.00 95.75 113 PHE A C 1
ATOM 878 O O . PHE A 1 113 ? -8.526 8.998 3.707 1.00 95.75 113 PHE A O 1
ATOM 885 N N . TYR A 1 114 ? -6.724 9.091 5.054 1.00 95.88 114 TYR A N 1
ATOM 886 C CA . TYR A 1 114 ? -6.886 7.788 5.686 1.00 95.88 114 TYR A CA 1
ATOM 887 C C . TYR A 1 114 ? -6.963 7.935 7.201 1.00 95.88 114 TYR A C 1
ATOM 889 O O . TYR A 1 114 ? -6.163 8.648 7.809 1.00 95.88 114 TYR A O 1
ATOM 897 N N . SER A 1 115 ? -7.910 7.227 7.808 1.00 95.81 115 SER A N 1
ATOM 898 C CA . SER A 1 115 ? -7.971 7.051 9.255 1.00 95.81 115 SER A CA 1
ATOM 899 C C . SER A 1 115 ? -6.873 6.105 9.727 1.00 95.81 115 SER A C 1
ATOM 901 O O . SER A 1 115 ? -6.429 5.219 8.990 1.00 95.81 115 SER A O 1
ATOM 903 N N . ALA A 1 116 ? -6.461 6.261 10.982 1.00 94.81 116 ALA A N 1
ATOM 904 C CA . ALA A 1 116 ? -5.463 5.396 11.587 1.00 94.81 116 ALA A CA 1
ATOM 905 C C . ALA A 1 116 ? -5.835 3.905 11.487 1.00 94.81 116 ALA A C 1
ATOM 907 O O . ALA A 1 116 ? -6.998 3.506 11.578 1.00 94.81 116 ALA A O 1
ATOM 908 N N . GLY A 1 117 ? -4.824 3.070 11.259 1.00 93.94 117 GLY A N 1
ATOM 909 C CA . GLY A 1 117 ? -4.960 1.631 11.061 1.00 93.94 117 GLY A CA 1
ATOM 910 C C . GLY A 1 117 ? -5.351 1.204 9.642 1.00 93.94 117 GLY A C 1
ATOM 911 O O . GLY A 1 117 ? -5.206 0.021 9.329 1.00 93.94 117 GLY A O 1
ATOM 912 N N . GLN A 1 118 ? -5.801 2.115 8.768 1.00 96.00 118 GLN A N 1
ATOM 913 C CA . GLN A 1 118 ? -6.070 1.778 7.366 1.00 96.00 118 GLN A CA 1
ATOM 914 C C . GLN A 1 118 ? -4.770 1.518 6.599 1.00 96.00 118 GLN A C 1
ATOM 916 O O . GLN A 1 118 ? -3.778 2.222 6.782 1.00 96.00 118 GLN A O 1
ATOM 921 N N . VAL A 1 119 ? -4.782 0.515 5.720 1.00 97.81 119 VAL A N 1
ATOM 922 C CA . VAL A 1 119 ? -3.636 0.143 4.880 1.00 97.81 119 VAL A CA 1
ATOM 923 C C . VAL A 1 119 ? -3.917 0.526 3.431 1.00 97.81 119 VAL A C 1
ATOM 925 O O . VAL A 1 119 ? -5.013 0.284 2.925 1.00 97.81 119 VAL A O 1
ATOM 928 N N . PHE A 1 120 ? -2.923 1.097 2.755 1.00 98.12 120 PHE A N 1
ATOM 929 C CA . PHE A 1 120 ? -2.997 1.460 1.340 1.00 98.12 120 PHE A CA 1
ATOM 930 C C . PHE A 1 120 ? -1.691 1.134 0.606 1.00 98.12 120 PHE A C 1
ATOM 932 O O . PHE A 1 120 ? -0.615 1.071 1.207 1.00 98.12 120 PHE A O 1
ATOM 939 N N . GLY A 1 121 ? -1.793 0.922 -0.706 1.00 97.81 121 GLY A N 1
ATOM 940 C CA . GLY A 1 121 ? -0.667 0.651 -1.597 1.00 97.81 121 GLY A CA 1
ATOM 941 C C . GLY A 1 121 ? -0.419 1.822 -2.542 1.00 97.81 121 GLY A C 1
ATOM 942 O O . GLY A 1 121 ? -1.100 1.938 -3.557 1.00 97.81 121 GLY A O 1
ATOM 943 N N . LEU A 1 122 ? 0.565 2.664 -2.232 1.00 97.50 122 LEU A N 1
ATOM 944 C CA . LEU A 1 122 ? 0.989 3.796 -3.055 1.00 97.50 122 LEU A CA 1
ATOM 945 C C . LEU A 1 122 ? 2.008 3.345 -4.104 1.00 97.50 122 LEU A C 1
ATOM 947 O O . LEU A 1 122 ? 3.039 2.764 -3.767 1.00 97.50 122 LEU A O 1
ATOM 951 N N . VAL A 1 123 ? 1.746 3.654 -5.367 1.00 95.88 123 VAL A N 1
ATOM 952 C CA . VAL A 1 123 ? 2.658 3.421 -6.486 1.00 95.88 123 VAL A CA 1
ATOM 953 C C . VAL A 1 123 ? 3.140 4.765 -7.004 1.00 95.88 123 VAL A C 1
ATOM 955 O O . VAL A 1 123 ? 2.327 5.646 -7.265 1.00 95.88 123 VAL A O 1
ATOM 958 N N . CYS A 1 124 ? 4.454 4.910 -7.164 1.00 94.44 124 CYS A N 1
ATOM 959 C CA . CYS A 1 124 ? 5.077 6.118 -7.690 1.00 94.44 124 CYS A CA 1
ATOM 960 C C . CYS A 1 124 ? 5.935 5.762 -8.905 1.00 94.44 124 CYS A C 1
ATOM 962 O O . CYS A 1 124 ? 6.964 5.084 -8.792 1.00 94.44 124 CYS A O 1
ATOM 964 N N . TRP A 1 125 ? 5.551 6.264 -10.069 1.00 93.06 125 TRP A N 1
ATOM 965 C CA . TRP A 1 125 ? 6.294 6.118 -11.312 1.00 93.06 125 TRP A CA 1
ATOM 966 C C . TRP A 1 125 ? 6.811 7.474 -11.784 1.00 93.06 125 TRP A C 1
ATOM 968 O O . TRP A 1 125 ? 6.142 8.496 -11.643 1.00 93.06 125 TRP A O 1
ATOM 978 N N . ALA A 1 126 ? 8.023 7.496 -12.328 1.00 88.88 126 ALA A N 1
ATOM 979 C CA . ALA A 1 126 ? 8.547 8.664 -13.015 1.00 88.88 126 ALA A CA 1
ATOM 980 C C . ALA A 1 126 ? 9.456 8.260 -14.174 1.00 88.88 126 ALA A C 1
ATOM 982 O O . ALA A 1 126 ? 10.221 7.295 -14.072 1.00 88.88 126 ALA A O 1
ATOM 983 N N . ALA A 1 127 ? 9.418 9.043 -15.241 1.00 87.56 127 ALA A N 1
ATOM 984 C CA . ALA A 1 127 ? 10.309 8.938 -16.382 1.00 87.56 127 ALA A CA 1
ATOM 985 C C . ALA A 1 127 ? 10.832 10.317 -16.775 1.00 87.56 127 ALA A C 1
ATOM 987 O O . ALA A 1 127 ? 10.256 11.346 -16.428 1.00 87.56 127 ALA A O 1
ATOM 988 N N . ASN A 1 128 ? 11.947 10.317 -17.486 1.00 83.62 128 ASN A N 1
ATOM 989 C CA . ASN A 1 128 ? 12.481 11.478 -18.174 1.00 83.62 128 ASN A CA 1
ATOM 990 C C . ASN A 1 128 ? 12.686 11.127 -19.653 1.00 83.62 128 ASN A C 1
ATOM 992 O O . ASN A 1 128 ? 12.331 10.034 -20.102 1.00 83.62 128 ASN A O 1
ATOM 996 N N . ASP A 1 129 ? 13.310 12.038 -20.394 1.00 80.00 129 ASP A N 1
ATOM 997 C CA . ASP A 1 129 ? 13.570 11.877 -21.829 1.00 80.00 129 ASP A CA 1
ATOM 998 C C . ASP A 1 129 ? 14.466 10.665 -22.161 1.00 80.00 129 ASP A C 1
ATOM 1000 O O . ASP A 1 129 ? 14.532 10.237 -23.310 1.00 80.00 129 ASP A O 1
ATOM 1004 N N . PHE A 1 130 ? 15.119 10.070 -21.155 1.00 74.69 130 PHE A N 1
ATOM 1005 C CA . PHE A 1 130 ? 15.995 8.902 -21.276 1.00 74.69 130 PHE A CA 1
ATOM 1006 C C . PHE A 1 130 ? 15.357 7.600 -20.758 1.00 74.69 130 PHE A C 1
ATOM 1008 O O . PHE A 1 130 ? 16.021 6.565 -20.700 1.00 74.69 130 PHE A O 1
ATOM 1015 N N . GLY A 1 131 ? 14.074 7.627 -20.385 1.00 74.62 131 GLY A N 1
ATOM 1016 C CA . GLY A 1 131 ? 13.319 6.463 -19.923 1.00 74.62 131 GLY A CA 1
ATOM 1017 C C . GLY A 1 131 ? 12.916 6.527 -18.448 1.00 74.62 131 GLY A C 1
ATOM 1018 O O . GLY A 1 131 ? 12.858 7.587 -17.829 1.00 74.62 131 GLY A O 1
ATOM 1019 N N . THR A 1 132 ? 12.558 5.376 -17.871 1.00 79.25 132 THR A N 1
ATOM 1020 C CA . THR A 1 132 ? 12.054 5.297 -16.491 1.00 79.25 132 THR A CA 1
ATOM 1021 C C . THR A 1 132 ? 13.147 5.618 -15.475 1.00 79.25 132 THR A C 1
ATOM 1023 O O . THR A 1 132 ? 14.127 4.889 -15.344 1.00 79.25 132 THR A O 1
ATOM 1026 N N . VAL A 1 133 ? 12.927 6.673 -14.692 1.00 80.62 133 VAL A N 1
ATOM 1027 C CA . VAL A 1 133 ? 13.829 7.126 -13.624 1.00 80.62 133 VAL A CA 1
ATOM 1028 C C . VAL A 1 133 ? 13.431 6.520 -12.282 1.00 80.62 133 VAL A C 1
ATOM 1030 O O . VAL A 1 133 ? 14.284 6.216 -11.450 1.00 80.62 133 VAL A O 1
ATOM 1033 N N . ARG A 1 134 ? 12.126 6.318 -12.054 1.00 86.19 134 ARG A N 1
ATOM 1034 C CA . ARG A 1 134 ? 11.599 5.773 -10.802 1.00 86.19 134 ARG A CA 1
ATOM 1035 C C . ARG A 1 134 ? 10.443 4.819 -11.060 1.00 86.19 134 ARG A C 1
ATOM 1037 O O . ARG A 1 134 ? 9.517 5.105 -11.809 1.00 86.19 134 ARG A O 1
ATOM 1044 N N . SER A 1 135 ? 10.466 3.691 -10.368 1.00 91.12 135 SER A N 1
ATOM 1045 C CA . SER A 1 135 ? 9.290 2.850 -10.165 1.00 91.12 135 SER A CA 1
ATOM 1046 C C . SER A 1 135 ? 9.354 2.338 -8.743 1.00 91.12 135 SER A C 1
ATOM 1048 O O . SER A 1 135 ? 10.271 1.585 -8.411 1.00 91.12 135 SER A O 1
ATOM 1050 N N . SER A 1 136 ? 8.431 2.766 -7.896 1.00 95.81 136 SER A N 1
ATOM 1051 C CA . SER A 1 136 ? 8.348 2.281 -6.527 1.00 95.81 136 SER A CA 1
ATOM 1052 C C . SER A 1 136 ? 6.918 1.974 -6.125 1.00 95.81 136 SER A C 1
ATOM 1054 O O . SER A 1 136 ? 5.964 2.517 -6.675 1.00 95.81 136 SER A O 1
ATOM 1056 N N . LEU A 1 137 ? 6.793 1.065 -5.167 1.00 97.19 137 LEU A N 1
ATOM 1057 C CA . LEU A 1 137 ? 5.544 0.718 -4.515 1.00 97.19 137 LEU A CA 1
ATOM 1058 C C . LEU A 1 137 ? 5.790 0.666 -3.012 1.00 97.19 137 LEU A C 1
ATOM 1060 O O . LEU A 1 137 ? 6.728 0.007 -2.554 1.00 97.19 137 LEU A O 1
ATOM 1064 N N . HIS A 1 138 ? 4.933 1.346 -2.264 1.00 98.31 138 HIS A N 1
ATOM 1065 C CA . HIS A 1 138 ? 4.941 1.394 -0.811 1.00 98.31 138 HIS A CA 1
ATOM 1066 C C . HIS A 1 138 ? 3.587 0.921 -0.284 1.00 98.31 138 HIS A C 1
ATOM 1068 O O . HIS A 1 138 ? 2.555 1.468 -0.661 1.00 98.31 138 HIS A O 1
ATOM 1074 N N . ILE A 1 139 ? 3.589 -0.086 0.588 1.00 98.44 139 ILE A N 1
ATOM 1075 C CA . ILE A 1 139 ? 2.405 -0.466 1.365 1.00 98.44 139 ILE A CA 1
ATOM 1076 C C . ILE A 1 139 ? 2.573 0.123 2.753 1.00 98.44 139 ILE A C 1
ATOM 1078 O O . ILE A 1 139 ? 3.539 -0.194 3.454 1.00 98.44 139 ILE A O 1
ATOM 1082 N N . VAL A 1 140 ? 1.644 0.992 3.125 1.00 98.38 140 VAL A N 1
ATOM 1083 C CA . VAL A 1 140 ? 1.734 1.820 4.324 1.00 98.38 140 VAL A CA 1
ATOM 1084 C C . VAL A 1 140 ? 0.457 1.656 5.130 1.00 98.38 140 VAL A C 1
ATOM 1086 O O . VAL A 1 140 ? -0.638 1.621 4.568 1.00 98.38 140 VAL A O 1
ATOM 1089 N N . ARG A 1 141 ? 0.603 1.556 6.451 1.00 97.75 141 ARG A N 1
ATOM 1090 C CA . ARG A 1 141 ? -0.503 1.693 7.396 1.00 97.75 141 ARG A CA 1
ATOM 1091 C C . ARG A 1 141 ? -0.519 3.125 7.930 1.00 97.75 141 ARG A C 1
ATOM 1093 O O . ARG A 1 141 ? 0.492 3.597 8.451 1.00 97.75 141 ARG A O 1
ATOM 1100 N N . ALA A 1 142 ? -1.662 3.790 7.807 1.00 96.69 142 ALA A N 1
ATOM 1101 C CA . ALA A 1 142 ? -1.932 5.071 8.446 1.00 96.69 142 ALA A CA 1
ATOM 1102 C C . ALA A 1 142 ? -1.815 4.928 9.970 1.00 96.69 142 ALA A C 1
ATOM 1104 O O . ALA A 1 142 ? -2.267 3.932 10.542 1.00 96.69 142 ALA A O 1
ATOM 1105 N N . VAL A 1 143 ? -1.195 5.898 10.626 1.00 92.88 143 VAL A N 1
ATOM 1106 C CA . VAL A 1 143 ? -0.903 5.846 12.066 1.00 92.88 143 VAL A CA 1
ATOM 1107 C C . VAL A 1 143 ? -1.774 6.828 12.848 1.00 92.88 143 VAL A C 1
ATOM 1109 O O . VAL A 1 143 ? -2.233 7.823 12.286 1.00 92.88 143 VAL A O 1
ATOM 1112 N N . CYS A 1 144 ? -2.002 6.557 14.135 1.00 89.38 144 CYS A N 1
ATOM 1113 C CA . CYS A 1 144 ? -2.558 7.546 15.059 1.00 89.38 144 CYS A CA 1
ATOM 1114 C C . CYS A 1 144 ? -1.526 8.633 15.397 1.00 89.38 144 CYS A C 1
ATOM 1116 O O . CYS A 1 144 ? -0.315 8.426 15.278 1.00 89.38 144 CYS A O 1
ATOM 1118 N N . ALA A 1 145 ? -2.008 9.774 15.893 1.00 83.69 145 ALA A N 1
ATOM 1119 C CA . ALA A 1 145 ? -1.143 10.786 16.488 1.00 83.69 145 ALA A CA 1
ATOM 1120 C C . ALA A 1 145 ? -0.312 10.173 17.635 1.00 83.69 145 ALA A C 1
ATOM 1122 O O . ALA A 1 145 ? -0.836 9.440 18.470 1.00 83.69 145 ALA A O 1
ATOM 1123 N N . GLY A 1 146 ? 0.991 10.463 17.664 1.00 81.81 146 GLY A N 1
ATOM 1124 C CA . GLY A 1 146 ? 1.914 9.965 18.693 1.00 81.81 146 GLY A CA 1
ATOM 1125 C C . GLY A 1 146 ? 2.510 8.573 18.439 1.00 81.81 146 GLY A C 1
ATOM 1126 O O . GLY A 1 146 ? 3.440 8.186 19.146 1.00 81.81 146 GLY A O 1
ATOM 1127 N N . GLU A 1 147 ? 2.052 7.832 17.425 1.00 86.75 147 GLU A N 1
ATOM 1128 C CA . GLU A 1 147 ? 2.743 6.618 16.974 1.00 86.75 147 GLU A CA 1
ATOM 1129 C C . GLU A 1 147 ? 4.047 6.955 16.230 1.00 86.75 147 GLU A C 1
ATOM 1131 O O . GLU A 1 147 ? 4.191 8.011 15.610 1.00 86.75 147 GLU A O 1
ATOM 1136 N N . ALA A 1 148 ? 5.009 6.029 16.258 1.00 88.56 148 ALA A N 1
ATOM 1137 C CA . ALA A 1 148 ? 6.237 6.164 15.485 1.00 88.56 148 ALA A CA 1
ATOM 1138 C C . ALA A 1 148 ? 5.937 6.142 13.977 1.00 88.56 148 ALA A C 1
ATOM 1140 O O . ALA A 1 148 ? 5.266 5.235 13.481 1.00 88.56 148 ALA A O 1
ATOM 1141 N N . VAL A 1 149 ? 6.486 7.113 13.244 1.00 93.81 149 VAL A N 1
ATOM 1142 C CA . VAL A 1 149 ? 6.299 7.240 11.794 1.00 93.81 149 VAL A CA 1
ATOM 1143 C C . VAL A 1 149 ? 7.597 7.021 11.040 1.00 93.81 149 VAL A C 1
ATOM 1145 O O . VAL A 1 149 ? 8.658 7.511 11.426 1.00 93.81 149 VAL A O 1
ATOM 1148 N N . ILE A 1 150 ? 7.498 6.310 9.920 1.00 95.62 150 ILE A N 1
ATOM 1149 C CA . ILE A 1 150 ? 8.540 6.285 8.901 1.00 95.62 150 ILE A CA 1
ATOM 1150 C C . ILE A 1 150 ? 8.153 7.320 7.839 1.00 95.62 150 ILE A C 1
ATOM 1152 O O . ILE A 1 150 ? 7.019 7.288 7.346 1.00 95.62 150 ILE A O 1
ATOM 1156 N N . PRO A 1 151 ? 9.066 8.230 7.456 1.00 95.88 151 PRO A N 1
ATOM 1157 C CA . PRO A 1 151 ? 8.797 9.170 6.382 1.00 95.88 151 PRO A CA 1
ATOM 1158 C C . PRO A 1 151 ? 8.648 8.404 5.06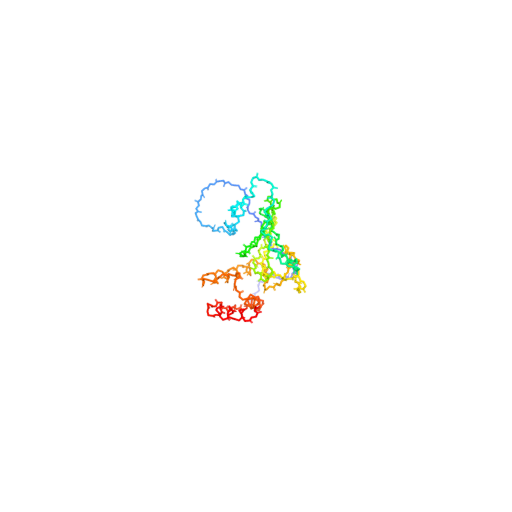6 1.00 95.88 151 PRO A C 1
ATOM 1160 O O . PRO A 1 151 ? 9.547 7.675 4.639 1.00 95.88 151 PRO A O 1
ATOM 1163 N N . VAL A 1 152 ? 7.509 8.586 4.407 1.00 95.50 152 VAL A N 1
ATOM 1164 C CA . VAL A 1 152 ? 7.254 8.049 3.071 1.00 95.50 152 VAL A CA 1
ATOM 1165 C C . VAL A 1 152 ? 6.958 9.238 2.166 1.00 95.50 152 VAL A C 1
ATOM 1167 O O . VAL A 1 152 ? 6.054 10.014 2.473 1.00 95.50 152 VAL A O 1
ATOM 1170 N N . PRO A 1 153 ? 7.697 9.427 1.058 1.00 93.69 153 PRO A N 1
ATOM 1171 C CA . PRO A 1 153 ? 7.393 10.495 0.118 1.00 93.69 153 PRO A CA 1
ATOM 1172 C C . PRO A 1 153 ? 5.916 10.455 -0.286 1.00 93.69 153 PRO A C 1
ATOM 1174 O O . PRO A 1 153 ? 5.353 9.378 -0.450 1.00 93.69 153 PRO A O 1
ATOM 1177 N N . GLN A 1 154 ? 5.304 11.629 -0.452 1.00 94.75 154 GLN A N 1
ATOM 1178 C CA . GLN A 1 154 ? 3.872 11.793 -0.741 1.00 94.75 154 GLN A CA 1
ATOM 1179 C C . GLN A 1 154 ? 2.910 11.434 0.406 1.00 94.75 154 GLN A C 1
ATOM 1181 O O . GLN A 1 154 ? 1.718 11.691 0.255 1.00 94.75 154 GLN A O 1
ATOM 1186 N N . VAL A 1 155 ? 3.385 10.910 1.538 1.00 97.31 155 VAL A N 1
ATOM 1187 C CA . VAL A 1 155 ? 2.552 10.582 2.701 1.00 97.31 155 VAL A CA 1
ATOM 1188 C C . VAL A 1 155 ? 2.922 11.492 3.867 1.00 97.31 155 VAL A C 1
ATOM 1190 O O . VAL A 1 155 ? 4.084 11.571 4.252 1.00 97.31 155 VAL A O 1
ATOM 1193 N N . ASP A 1 156 ? 1.928 12.167 4.429 1.00 95.69 156 ASP A N 1
ATOM 1194 C CA . ASP A 1 156 ? 2.075 13.103 5.541 1.00 95.69 156 ASP A CA 1
ATOM 1195 C C . ASP A 1 156 ? 1.167 12.668 6.707 1.00 95.69 156 ASP A C 1
ATOM 1197 O O . ASP A 1 156 ? -0.016 12.403 6.470 1.00 95.69 156 ASP A O 1
ATOM 1201 N N . PRO A 1 157 ? 1.688 12.520 7.942 1.00 94.56 157 PRO A N 1
ATOM 1202 C CA . PRO A 1 157 ? 3.080 12.750 8.379 1.00 94.56 157 PRO A CA 1
ATOM 1203 C C . PRO A 1 157 ? 4.074 11.643 7.964 1.00 94.56 157 PRO A C 1
ATOM 1205 O O . PRO A 1 157 ? 5.255 11.686 8.304 1.00 94.56 157 PRO A O 1
ATOM 1208 N N . GLY A 1 158 ? 3.594 10.615 7.270 1.00 95.38 158 GLY A N 1
ATOM 1209 C CA . GLY A 1 158 ? 4.304 9.371 6.996 1.00 95.38 158 GLY A CA 1
ATOM 1210 C C . GLY A 1 158 ? 3.416 8.201 7.399 1.00 95.38 158 GLY A C 1
ATOM 1211 O O . GLY A 1 158 ? 2.191 8.306 7.359 1.00 95.38 158 GLY A O 1
ATOM 1212 N N . GLY A 1 159 ? 4.009 7.084 7.802 1.00 95.69 159 GLY A N 1
ATOM 1213 C CA . GLY A 1 159 ? 3.230 5.980 8.353 1.00 95.69 159 GLY A CA 1
ATOM 1214 C C . GLY A 1 159 ? 4.076 4.792 8.769 1.00 95.69 159 GLY A C 1
ATOM 1215 O O . GLY A 1 159 ? 5.306 4.828 8.717 1.00 95.69 159 GLY A O 1
ATOM 1216 N N . ASP A 1 160 ? 3.407 3.715 9.157 1.00 96.75 160 ASP A N 1
ATOM 1217 C CA . ASP A 1 160 ? 4.057 2.433 9.396 1.00 96.75 160 ASP A CA 1
ATOM 1218 C C . ASP A 1 160 ? 4.276 1.738 8.043 1.00 96.75 160 ASP A C 1
ATOM 1220 O O . ASP A 1 160 ? 3.341 1.235 7.409 1.00 96.75 160 ASP A O 1
ATOM 1224 N N . LEU A 1 161 ? 5.519 1.783 7.557 1.00 97.50 161 LEU A N 1
ATOM 1225 C CA . LEU A 1 161 ? 5.913 1.220 6.268 1.00 97.50 161 LEU A CA 1
ATOM 1226 C C . LEU A 1 161 ? 6.016 -0.307 6.368 1.00 97.50 161 LEU A C 1
ATOM 1228 O O . LEU A 1 161 ? 6.973 -0.854 6.915 1.00 97.50 161 LEU A O 1
ATOM 1232 N N . LEU A 1 162 ? 5.041 -1.002 5.786 1.00 98.12 162 LEU A N 1
ATOM 1233 C CA . LEU A 1 162 ? 4.944 -2.461 5.844 1.00 98.12 162 LEU A CA 1
ATOM 1234 C C . LEU A 1 162 ? 5.753 -3.150 4.743 1.00 98.12 162 LEU A C 1
ATOM 1236 O O . LEU A 1 162 ? 6.282 -4.243 4.944 1.00 98.12 162 LEU A O 1
ATOM 1240 N N . LEU A 1 163 ? 5.820 -2.529 3.564 1.00 98.25 163 LEU A N 1
ATOM 1241 C CA . LEU A 1 163 ? 6.575 -3.026 2.420 1.00 98.25 163 LEU A CA 1
ATOM 1242 C C . LEU A 1 163 ? 7.032 -1.864 1.546 1.00 98.25 163 LEU A C 1
ATOM 1244 O O . LEU A 1 163 ? 6.243 -0.985 1.207 1.00 98.25 163 LEU A O 1
ATOM 1248 N N . SER A 1 164 ? 8.287 -1.912 1.103 1.00 97.56 164 SER A N 1
ATOM 1249 C CA . SER A 1 164 ? 8.791 -1.091 0.002 1.00 97.56 164 SER A CA 1
ATOM 1250 C C . SER A 1 164 ? 9.379 -1.960 -1.109 1.00 97.56 164 SER A C 1
ATOM 1252 O O . SER A 1 164 ? 10.052 -2.967 -0.859 1.00 97.56 164 SER A O 1
ATOM 1254 N N . ALA A 1 165 ? 9.111 -1.572 -2.353 1.00 96.56 165 ALA A N 1
ATOM 1255 C CA . ALA A 1 165 ? 9.692 -2.158 -3.549 1.00 96.56 165 ALA A CA 1
ATOM 1256 C C . ALA A 1 165 ? 10.157 -1.048 -4.490 1.00 96.56 165 ALA A C 1
ATOM 1258 O O . ALA A 1 165 ? 9.451 -0.067 -4.704 1.00 96.56 165 ALA A O 1
ATOM 1259 N N . PHE A 1 166 ? 11.340 -1.234 -5.072 1.00 95.38 166 PHE A N 1
ATOM 1260 C CA . PHE A 1 166 ? 11.959 -0.294 -6.002 1.00 95.38 166 PHE A CA 1
ATOM 1261 C C . PHE A 1 166 ? 12.396 -1.030 -7.266 1.00 95.38 166 PHE A C 1
ATOM 1263 O O . PHE A 1 166 ? 12.903 -2.154 -7.196 1.00 95.38 166 PHE A O 1
ATOM 1270 N N . GLY A 1 167 ? 12.221 -0.375 -8.408 1.00 91.75 167 GLY A N 1
ATOM 1271 C CA . GLY A 1 167 ? 12.450 -0.934 -9.732 1.00 91.75 167 GLY A CA 1
ATOM 1272 C C . GLY A 1 167 ? 11.290 -1.810 -10.205 1.00 91.75 167 GLY A C 1
ATOM 1273 O O . GLY A 1 167 ? 10.706 -2.587 -9.441 1.00 91.75 167 GLY A O 1
ATOM 1274 N N . TRP A 1 168 ? 10.989 -1.717 -11.501 1.00 89.50 168 TRP A N 1
ATOM 1275 C CA . TRP A 1 168 ? 9.860 -2.415 -12.115 1.00 89.50 168 TRP A CA 1
ATOM 1276 C C . TRP A 1 168 ? 9.819 -3.931 -11.841 1.00 89.50 168 TRP A C 1
ATOM 1278 O O . TRP A 1 168 ? 8.756 -4.414 -11.456 1.00 89.50 168 TRP A O 1
ATOM 1288 N N . PRO A 1 169 ? 10.928 -4.703 -11.905 1.00 90.38 169 PRO A N 1
ATOM 1289 C CA . PRO A 1 169 ? 10.868 -6.145 -11.649 1.00 90.38 169 PRO A CA 1
ATOM 1290 C C . PRO A 1 169 ? 10.344 -6.511 -10.252 1.00 90.38 169 PRO A C 1
ATOM 1292 O O . PRO A 1 169 ? 9.606 -7.488 -10.101 1.00 90.38 169 PRO A O 1
ATOM 1295 N N . LYS A 1 170 ? 10.702 -5.728 -9.222 1.00 92.31 170 LYS A N 1
ATOM 1296 C CA . LYS A 1 170 ? 10.211 -5.943 -7.852 1.00 92.31 170 LYS A CA 1
ATOM 1297 C C . LYS A 1 170 ? 8.769 -5.467 -7.707 1.00 92.31 170 LYS A C 1
ATOM 1299 O O . LYS A 1 170 ? 7.969 -6.198 -7.133 1.00 92.31 170 LYS A O 1
ATOM 1304 N N . VAL A 1 171 ? 8.431 -4.302 -8.264 1.00 94.44 171 VAL A N 1
ATOM 1305 C CA . VAL A 1 171 ? 7.057 -3.768 -8.258 1.00 94.44 171 VAL A CA 1
ATOM 1306 C C . VAL A 1 171 ? 6.090 -4.746 -8.931 1.00 94.44 171 VAL A C 1
ATOM 1308 O O . VAL A 1 171 ? 5.111 -5.151 -8.314 1.00 94.44 171 VAL A O 1
ATOM 1311 N N . ALA A 1 172 ? 6.415 -5.237 -10.129 1.00 93.62 172 ALA A N 1
ATOM 1312 C CA . ALA A 1 172 ? 5.606 -6.220 -10.846 1.00 93.62 172 ALA A CA 1
ATOM 1313 C C . ALA A 1 172 ? 5.449 -7.539 -10.068 1.00 93.62 172 ALA A C 1
ATOM 1315 O O . ALA A 1 172 ? 4.402 -8.183 -10.121 1.00 93.62 172 ALA A O 1
ATOM 1316 N N . ARG A 1 173 ? 6.477 -7.957 -9.314 1.00 95.06 173 ARG A N 1
ATOM 1317 C CA . ARG A 1 173 ? 6.373 -9.129 -8.433 1.00 95.06 173 ARG A CA 1
ATOM 1318 C C . ARG A 1 173 ? 5.419 -8.885 -7.264 1.00 95.06 173 ARG A C 1
ATOM 1320 O O . ARG A 1 173 ? 4.702 -9.809 -6.901 1.00 95.06 173 ARG A O 1
ATOM 1327 N N . VAL A 1 174 ? 5.401 -7.678 -6.698 1.00 96.94 174 VAL A N 1
ATOM 1328 C CA . VAL A 1 174 ? 4.444 -7.301 -5.648 1.00 96.94 174 VAL A CA 1
ATOM 1329 C C . VAL A 1 174 ? 3.026 -7.212 -6.207 1.00 96.94 174 VAL A C 1
ATOM 1331 O O . VAL A 1 174 ? 2.125 -7.753 -5.579 1.00 96.94 174 VAL A O 1
ATOM 1334 N N . PHE A 1 175 ? 2.825 -6.647 -7.402 1.00 96.50 175 PHE A N 1
ATOM 1335 C CA . PHE A 1 175 ? 1.518 -6.656 -8.070 1.00 96.50 175 PHE A CA 1
ATOM 1336 C C . PHE A 1 175 ? 0.960 -8.068 -8.219 1.00 96.50 175 PHE A C 1
ATOM 1338 O O . PHE A 1 175 ? -0.126 -8.321 -7.722 1.00 96.50 175 PHE A O 1
ATOM 1345 N N . ARG A 1 176 ? 1.744 -9.028 -8.727 1.00 96.19 176 ARG A N 1
ATOM 1346 C CA . ARG A 1 176 ? 1.289 -10.429 -8.810 1.00 96.19 176 ARG A CA 1
ATOM 1347 C C . ARG A 1 176 ? 0.895 -11.038 -7.460 1.00 96.19 176 ARG A C 1
ATOM 1349 O O . ARG A 1 176 ? 0.045 -11.920 -7.416 1.00 96.19 176 ARG A O 1
ATOM 1356 N N . LEU A 1 177 ? 1.537 -10.624 -6.365 1.00 96.81 177 LEU A N 1
ATOM 1357 C CA . LEU A 1 177 ? 1.178 -11.090 -5.021 1.00 96.81 177 LEU A CA 1
ATOM 1358 C C . LEU A 1 177 ? -0.125 -10.451 -4.535 1.00 96.81 177 LEU A C 1
ATOM 1360 O O . LEU A 1 177 ? -0.917 -11.141 -3.905 1.00 96.81 177 LEU A O 1
ATOM 1364 N N . ILE A 1 178 ? -0.349 -9.170 -4.844 1.00 96.38 178 ILE A N 1
ATOM 1365 C CA . ILE A 1 178 ? -1.617 -8.480 -4.578 1.00 96.38 178 ILE A CA 1
ATOM 1366 C C . ILE A 1 178 ? -2.738 -9.140 -5.386 1.00 96.38 178 ILE A C 1
ATOM 1368 O O . ILE A 1 178 ? -3.724 -9.562 -4.795 1.00 96.38 178 ILE A O 1
ATOM 1372 N N . ASP A 1 179 ? -2.538 -9.350 -6.687 1.00 96.06 179 ASP A N 1
ATOM 1373 C CA . ASP A 1 179 ? -3.537 -9.971 -7.562 1.00 96.06 179 ASP A CA 1
ATOM 1374 C C . ASP A 1 179 ? -3.884 -11.401 -7.087 1.00 96.06 179 ASP A C 1
ATOM 1376 O O . ASP A 1 179 ? -5.036 -11.823 -7.132 1.00 96.06 179 ASP A O 1
ATOM 1380 N N . ALA A 1 180 ? -2.908 -12.157 -6.562 1.00 95.94 180 ALA A N 1
ATOM 1381 C CA . ALA A 1 180 ? -3.151 -13.480 -5.979 1.00 95.94 180 ALA A CA 1
ATOM 1382 C C . ALA A 1 180 ? -3.969 -13.432 -4.672 1.00 95.94 180 ALA A C 1
ATOM 1384 O O . ALA A 1 180 ? -4.736 -14.355 -4.392 1.00 95.94 180 ALA A O 1
ATOM 1385 N N . ILE A 1 181 ? -3.804 -12.380 -3.865 1.00 96.38 181 ILE A N 1
ATOM 1386 C CA . ILE A 1 181 ? -4.615 -12.138 -2.662 1.00 96.38 181 ILE A CA 1
ATOM 1387 C C . ILE A 1 181 ? -6.044 -11.777 -3.074 1.00 96.38 181 ILE A C 1
ATOM 1389 O O . ILE A 1 181 ? -6.991 -12.390 -2.581 1.00 96.38 181 ILE A O 1
ATOM 1393 N N . GLU A 1 182 ? -6.200 -10.858 -4.024 1.00 95.50 182 GLU A N 1
ATOM 1394 C CA . GLU A 1 182 ? -7.501 -10.443 -4.558 1.00 95.50 182 GLU A CA 1
ATOM 1395 C C . GLU A 1 182 ? -8.252 -11.629 -5.178 1.00 95.50 182 GLU A C 1
ATOM 1397 O O . GLU A 1 182 ? -9.425 -11.847 -4.877 1.00 95.50 182 GLU A O 1
ATOM 1402 N N . ALA A 1 183 ? -7.561 -12.479 -5.946 1.00 95.62 183 ALA A N 1
ATOM 1403 C CA . ALA A 1 183 ? -8.126 -13.699 -6.528 1.00 95.62 183 ALA A CA 1
ATOM 1404 C C . ALA A 1 183 ? -8.607 -14.716 -5.477 1.00 95.62 183 ALA A C 1
ATOM 1406 O O . ALA A 1 183 ? -9.446 -15.565 -5.775 1.00 95.62 183 ALA A O 1
ATOM 1407 N N . SER A 1 184 ? -8.107 -14.636 -4.240 1.00 94.75 184 SER A N 1
ATOM 1408 C CA . SER A 1 184 ? -8.595 -15.445 -3.117 1.00 94.75 184 SER A CA 1
ATOM 1409 C C . SER A 1 184 ? -9.818 -14.845 -2.404 1.00 94.75 184 SER A C 1
ATOM 1411 O O . SER A 1 184 ? -10.278 -15.403 -1.407 1.00 94.75 184 SER A O 1
ATOM 1413 N N . GLY A 1 185 ? -10.351 -13.726 -2.912 1.00 94.25 185 GLY A N 1
ATOM 1414 C CA . GLY A 1 185 ? -11.506 -13.016 -2.359 1.00 94.25 185 GLY A CA 1
ATOM 1415 C C . GLY A 1 185 ? -11.176 -12.163 -1.134 1.00 94.25 185 GLY A C 1
ATOM 1416 O O . GLY A 1 185 ? -12.073 -11.827 -0.364 1.00 94.25 185 GLY A O 1
ATOM 1417 N N . ILE A 1 186 ? -9.897 -11.852 -0.920 1.00 96.38 186 ILE A N 1
ATOM 1418 C CA . ILE A 1 186 ? -9.427 -11.066 0.219 1.00 96.38 186 ILE A CA 1
ATOM 1419 C C . ILE A 1 186 ? -9.100 -9.661 -0.268 1.00 96.38 186 ILE A C 1
ATOM 1421 O O . ILE A 1 186 ? -8.322 -9.487 -1.203 1.00 96.38 186 ILE A O 1
ATOM 1425 N N . ASP A 1 187 ? -9.651 -8.660 0.408 1.00 95.19 187 ASP A N 1
ATOM 1426 C CA . ASP A 1 187 ? -9.288 -7.270 0.166 1.00 95.19 187 ASP A CA 1
ATOM 1427 C C . ASP A 1 187 ? -7.854 -6.998 0.670 1.00 95.19 187 ASP A C 1
ATOM 1429 O O . ASP A 1 187 ? -7.569 -7.241 1.850 1.00 95.19 187 ASP A O 1
ATOM 1433 N N . PRO A 1 188 ? -6.941 -6.470 -0.166 1.00 95.56 188 PRO A N 1
ATOM 1434 C CA . PRO A 1 188 ? -5.591 -6.097 0.255 1.00 95.56 188 PRO A CA 1
ATOM 1435 C C . PRO A 1 188 ? -5.545 -5.126 1.446 1.00 95.56 188 PRO A C 1
ATOM 1437 O O . PRO A 1 188 ? -4.610 -5.193 2.251 1.00 95.56 188 PRO A O 1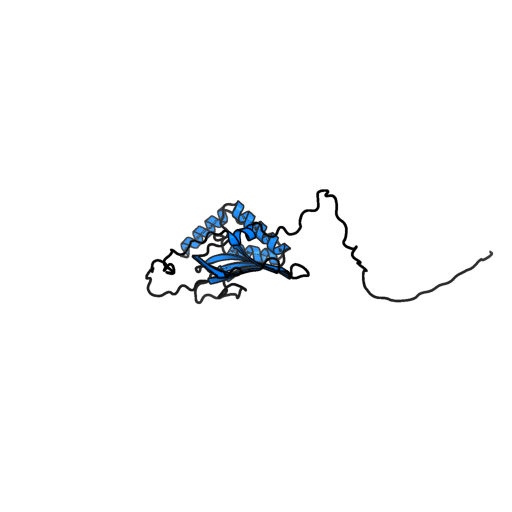
ATOM 1440 N N . CYS A 1 189 ? -6.555 -4.261 1.601 1.00 95.75 189 CYS A N 1
ATOM 1441 C CA . CYS A 1 189 ? -6.687 -3.344 2.739 1.00 95.75 189 CYS A CA 1
ATOM 1442 C C . CYS A 1 189 ? -6.872 -4.092 4.069 1.00 95.75 189 CYS A C 1
ATOM 1444 O O . CYS A 1 189 ? -6.511 -3.577 5.126 1.00 95.75 189 CYS A O 1
ATOM 1446 N N . ASP A 1 190 ? -7.426 -5.304 4.006 1.00 95.44 190 ASP A N 1
ATOM 1447 C CA . ASP A 1 190 ? -7.728 -6.163 5.148 1.00 95.44 190 ASP A CA 1
ATOM 1448 C C . ASP A 1 190 ? -6.680 -7.279 5.318 1.00 95.44 190 ASP A C 1
ATOM 1450 O O . ASP A 1 190 ? -6.837 -8.190 6.123 1.00 95.44 190 ASP A O 1
ATOM 1454 N N . VAL A 1 191 ? -5.563 -7.245 4.595 1.00 97.25 191 VAL A N 1
ATOM 1455 C CA . VAL A 1 191 ? -4.467 -8.191 4.830 1.00 97.25 191 VAL A CA 1
ATOM 1456 C C . VAL A 1 191 ? -3.728 -7.831 6.119 1.00 97.25 191 VAL A C 1
ATOM 1458 O O . VAL A 1 191 ? -3.428 -6.671 6.397 1.00 97.25 191 VAL A O 1
ATOM 1461 N N . ALA A 1 192 ? -3.372 -8.855 6.897 1.00 96.62 192 ALA A N 1
ATOM 1462 C CA . ALA A 1 192 ? -2.586 -8.691 8.117 1.00 96.62 192 ALA A CA 1
ATOM 1463 C C . ALA A 1 192 ? -1.290 -7.887 7.859 1.00 96.62 192 ALA A C 1
ATOM 1465 O O . ALA A 1 192 ? -0.497 -8.314 7.013 1.00 96.62 192 ALA A O 1
ATOM 1466 N N . PRO A 1 193 ? -0.996 -6.810 8.620 1.00 96.50 193 PRO A N 1
ATOM 1467 C CA . PRO A 1 193 ? 0.219 -6.012 8.424 1.00 96.50 193 PRO A CA 1
ATOM 1468 C C . PRO A 1 193 ? 1.521 -6.828 8.440 1.00 96.50 193 PRO A C 1
ATOM 1470 O O . PRO A 1 193 ? 2.416 -6.612 7.624 1.00 96.50 193 PRO A O 1
ATOM 1473 N N . ASP A 1 194 ? 1.598 -7.846 9.298 1.00 96.88 194 ASP A N 1
ATOM 1474 C CA . ASP A 1 194 ? 2.753 -8.751 9.372 1.00 96.88 194 ASP A CA 1
ATOM 1475 C C . ASP A 1 194 ? 2.951 -9.589 8.108 1.00 96.88 194 ASP A C 1
ATOM 1477 O O . ASP A 1 194 ? 4.063 -10.031 7.816 1.00 96.88 194 ASP A O 1
ATOM 1481 N N . HIS A 1 195 ? 1.891 -9.822 7.331 1.00 98.00 195 HIS A N 1
ATOM 1482 C CA . HIS A 1 195 ? 2.021 -10.510 6.056 1.00 98.00 195 HIS A CA 1
ATOM 1483 C C . HIS A 1 195 ? 2.714 -9.633 5.009 1.00 98.00 195 HIS A C 1
ATOM 1485 O O . HIS A 1 195 ? 3.572 -10.127 4.279 1.00 98.00 195 HIS A O 1
ATOM 1491 N N . TRP A 1 196 ? 2.416 -8.333 4.979 1.00 98.25 196 TRP A N 1
ATOM 1492 C CA . TRP A 1 196 ? 3.126 -7.390 4.116 1.00 98.25 196 TRP A CA 1
ATOM 1493 C C . TRP A 1 196 ? 4.614 -7.312 4.474 1.00 98.25 196 TRP A C 1
ATOM 1495 O O . TRP A 1 196 ? 5.459 -7.432 3.583 1.00 98.25 196 TRP A O 1
ATOM 1505 N N . ARG A 1 197 ? 4.945 -7.266 5.772 1.00 98.06 197 ARG A N 1
ATOM 1506 C CA . ARG A 1 197 ? 6.340 -7.355 6.246 1.00 98.06 197 ARG A CA 1
ATOM 1507 C C . ARG A 1 197 ? 7.003 -8.678 5.869 1.00 98.06 197 ARG A C 1
ATOM 1509 O O . ARG A 1 197 ? 8.151 -8.696 5.433 1.00 98.06 197 ARG A O 1
ATOM 1516 N N . HIS A 1 198 ? 6.276 -9.794 5.975 1.00 97.62 198 HIS A N 1
ATOM 1517 C CA . HIS A 1 198 ? 6.754 -11.104 5.516 1.00 97.62 198 HIS A CA 1
ATOM 1518 C C . HIS A 1 198 ? 7.096 -11.083 4.024 1.00 97.62 198 HIS A C 1
ATOM 1520 O O . HIS A 1 198 ? 8.160 -11.564 3.637 1.00 97.62 198 HIS A O 1
ATOM 1526 N N . ILE A 1 199 ? 6.232 -10.510 3.180 1.00 98.06 199 ILE A N 1
ATOM 1527 C CA . ILE A 1 199 ? 6.515 -10.360 1.749 1.00 98.06 199 ILE A CA 1
ATOM 1528 C C . ILE A 1 199 ? 7.776 -9.514 1.548 1.00 98.06 199 ILE A C 1
ATOM 1530 O O . ILE A 1 199 ? 8.671 -9.949 0.823 1.00 98.06 199 ILE A O 1
ATOM 1534 N N . HIS A 1 200 ? 7.876 -8.354 2.203 1.00 97.69 200 HIS A N 1
ATOM 1535 C CA . HIS A 1 200 ? 9.038 -7.472 2.092 1.00 97.69 200 HIS A CA 1
ATOM 1536 C C . HIS A 1 200 ? 10.342 -8.209 2.424 1.00 97.69 200 HIS A C 1
ATOM 1538 O O . HIS A 1 200 ? 11.256 -8.248 1.597 1.00 97.69 200 HIS A O 1
ATOM 1544 N N . ASN A 1 201 ? 10.387 -8.882 3.576 1.00 97.50 201 ASN A N 1
ATOM 1545 C CA . ASN A 1 201 ? 11.565 -9.608 4.047 1.00 97.50 201 ASN A CA 1
ATOM 1546 C C . ASN A 1 201 ? 11.968 -10.736 3.087 1.00 97.50 201 ASN A C 1
ATOM 1548 O O . ASN A 1 201 ? 13.142 -10.881 2.748 1.00 97.50 201 ASN A O 1
ATOM 1552 N N . ARG A 1 202 ? 10.998 -11.510 2.580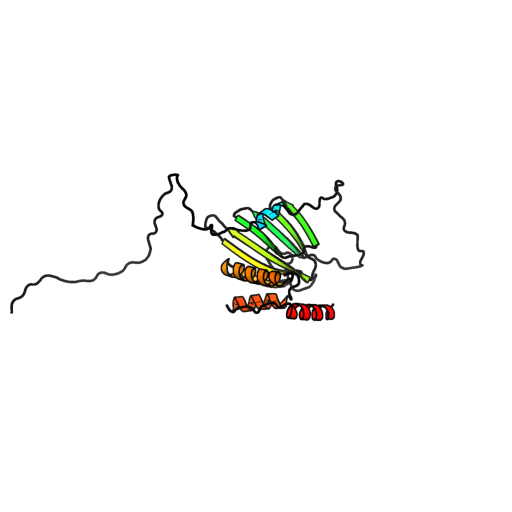 1.00 97.00 202 ARG A N 1
ATOM 1553 C CA . ARG A 1 202 ? 11.272 -12.604 1.631 1.00 97.00 202 ARG A CA 1
ATOM 1554 C C . ARG A 1 202 ? 11.771 -12.078 0.291 1.00 97.00 202 ARG A C 1
ATOM 1556 O O . ARG A 1 202 ? 12.714 -12.632 -0.264 1.00 97.00 202 ARG A O 1
ATOM 1563 N N . LEU A 1 203 ? 11.191 -10.992 -0.218 1.00 94.94 203 LEU A N 1
ATOM 1564 C CA . LEU A 1 203 ? 11.659 -10.369 -1.456 1.00 94.94 203 LEU A CA 1
ATOM 1565 C C . LEU A 1 203 ? 13.060 -9.763 -1.305 1.00 94.94 203 LEU A C 1
ATOM 1567 O O . LEU A 1 203 ? 13.858 -9.868 -2.239 1.00 94.94 203 LEU A O 1
ATOM 1571 N N . ALA A 1 204 ? 13.378 -9.176 -0.148 1.00 93.38 204 ALA A N 1
ATOM 1572 C CA . ALA A 1 204 ? 14.720 -8.688 0.167 1.00 93.38 204 ALA A CA 1
ATOM 1573 C C . ALA A 1 204 ? 15.749 -9.833 0.179 1.00 93.38 204 ALA A C 1
ATOM 1575 O O . ALA A 1 204 ? 16.816 -9.698 -0.418 1.00 93.38 204 ALA A O 1
ATOM 1576 N N . ALA A 1 205 ? 15.379 -10.990 0.737 1.00 95.31 205 ALA A N 1
ATOM 1577 C CA . ALA A 1 205 ? 16.181 -12.215 0.731 1.00 95.31 205 ALA A CA 1
ATOM 1578 C C . ALA A 1 205 ? 16.172 -12.980 -0.613 1.00 95.31 205 ALA A C 1
ATOM 1580 O O . ALA A 1 205 ? 16.789 -14.034 -0.725 1.00 95.31 205 ALA A O 1
ATOM 1581 N N . ARG A 1 206 ? 15.491 -12.464 -1.651 1.00 93.94 206 ARG A N 1
ATOM 1582 C CA . ARG A 1 206 ? 15.276 -13.121 -2.963 1.00 93.94 206 ARG A CA 1
ATOM 1583 C C . ARG A 1 206 ? 14.527 -14.455 -2.897 1.00 93.94 206 ARG A C 1
ATOM 1585 O O . ARG A 1 206 ? 14.519 -15.214 -3.862 1.00 93.94 206 ARG A O 1
ATOM 1592 N N . GLU A 1 207 ? 13.823 -14.708 -1.810 1.00 95.12 207 GLU A N 1
ATOM 1593 C CA . GLU A 1 207 ? 13.045 -15.918 -1.609 1.00 95.12 207 GLU A CA 1
ATOM 1594 C C . GLU A 1 207 ? 11.605 -15.746 -2.106 1.00 95.12 207 GLU A C 1
ATOM 1596 O O . GLU A 1 207 ? 11.120 -14.642 -2.369 1.00 95.12 207 GLU A O 1
ATOM 1601 N N . THR A 1 208 ? 10.883 -16.858 -2.236 1.00 93.31 208 THR A N 1
ATOM 1602 C CA . THR A 1 208 ? 9.448 -16.829 -2.536 1.00 93.31 208 THR A CA 1
ATOM 1603 C C . THR A 1 208 ? 8.657 -16.526 -1.258 1.00 93.31 208 THR A C 1
ATOM 1605 O O . THR A 1 208 ? 8.833 -17.232 -0.251 1.00 93.31 208 THR A O 1
ATOM 1608 N N . PRO A 1 209 ? 7.813 -15.472 -1.247 1.00 95.00 209 PRO A N 1
ATOM 1609 C CA . PRO A 1 209 ? 6.872 -15.232 -0.160 1.00 95.00 209 PRO A CA 1
ATOM 1610 C C . PRO A 1 209 ? 5.876 -16.384 -0.024 1.00 95.00 209 PRO A C 1
ATOM 1612 O O . PRO A 1 209 ? 5.583 -17.093 -0.981 1.00 95.00 209 PRO A O 1
ATOM 1615 N N . ARG A 1 210 ? 5.344 -16.568 1.183 1.00 94.62 210 ARG A N 1
ATOM 1616 C CA . ARG A 1 210 ? 4.306 -17.578 1.424 1.00 94.62 210 ARG A CA 1
ATOM 1617 C C . ARG A 1 210 ? 2.983 -16.997 0.939 1.00 94.62 210 ARG A C 1
ATOM 1619 O O . ARG A 1 210 ? 2.788 -15.796 1.096 1.00 94.62 210 ARG A O 1
ATOM 1626 N N . SER A 1 211 ? 2.086 -17.821 0.411 1.00 93.12 211 SER A N 1
ATOM 1627 C CA . SER A 1 211 ? 0.741 -17.363 0.054 1.00 93.12 211 SER A CA 1
ATOM 1628 C C . SER A 1 211 ? -0.046 -16.905 1.290 1.00 93.12 211 SER A C 1
ATOM 1630 O O . SER A 1 211 ? 0.168 -17.385 2.413 1.00 93.12 211 SER A O 1
ATOM 1632 N N . TYR A 1 212 ? -0.958 -15.954 1.087 1.00 96.06 212 TYR A N 1
ATOM 1633 C CA . TYR A 1 212 ? -1.928 -15.538 2.095 1.00 96.06 212 TYR A CA 1
ATOM 1634 C C . TYR A 1 212 ? -3.214 -16.340 1.905 1.00 96.06 212 TYR A C 1
ATOM 1636 O O . TYR A 1 212 ? -3.967 -16.103 0.969 1.00 96.06 212 TYR A O 1
ATOM 1644 N N . SER A 1 213 ? -3.442 -17.345 2.749 1.00 94.06 213 SER A N 1
ATOM 1645 C CA . SER A 1 213 ? -4.627 -18.196 2.623 1.00 94.06 213 SER A CA 1
ATOM 1646 C C . SER A 1 213 ? -5.850 -17.602 3.340 1.00 94.06 213 SER A C 1
ATOM 1648 O O . SER A 1 213 ? -5.692 -16.950 4.379 1.00 94.06 213 SER A O 1
ATOM 1650 N N . PRO A 1 214 ? -7.081 -17.931 2.903 1.00 95.12 214 PRO A N 1
ATOM 1651 C CA . PRO A 1 214 ? -8.304 -17.560 3.622 1.00 95.12 214 PRO A CA 1
ATOM 1652 C C . PRO A 1 214 ? -8.342 -18.058 5.075 1.00 95.12 214 PRO A C 1
ATOM 1654 O O . PRO A 1 214 ? -8.883 -17.398 5.959 1.00 95.12 214 PRO A O 1
ATOM 1657 N N . ALA A 1 215 ? -7.740 -19.217 5.368 1.00 95.06 215 ALA A N 1
ATOM 1658 C CA . ALA A 1 215 ? -7.605 -19.711 6.741 1.00 95.06 215 ALA A CA 1
ATOM 1659 C C . ALA A 1 215 ? -6.726 -18.786 7.601 1.00 95.06 215 ALA A C 1
ATOM 1661 O O . ALA A 1 215 ? -7.090 -18.459 8.730 1.00 95.06 215 ALA A O 1
ATOM 1662 N N . ARG A 1 216 ? -5.602 -18.312 7.049 1.00 95.50 216 ARG A N 1
ATOM 1663 C CA . ARG A 1 216 ? -4.720 -17.359 7.731 1.00 95.50 216 ARG A CA 1
ATOM 1664 C C . ARG A 1 216 ? -5.404 -16.013 7.948 1.00 95.50 216 ARG A C 1
ATOM 1666 O O . ARG A 1 216 ? -5.241 -15.424 9.013 1.00 95.50 216 ARG A O 1
ATOM 1673 N N . HIS A 1 217 ? -6.167 -15.549 6.963 1.00 96.56 217 HIS A N 1
ATOM 1674 C CA . HIS A 1 217 ? -6.932 -14.312 7.064 1.00 96.56 217 HIS A CA 1
ATOM 1675 C C . HIS A 1 217 ? -7.986 -14.378 8.178 1.00 96.56 217 HIS A C 1
ATOM 1677 O O . HIS A 1 217 ? -8.002 -13.513 9.050 1.00 96.56 217 HIS A O 1
ATOM 1683 N N . ARG A 1 218 ? -8.771 -15.463 8.245 1.00 95.75 218 ARG A N 1
ATOM 1684 C CA . ARG A 1 218 ? -9.732 -15.697 9.340 1.00 95.75 218 ARG A CA 1
ATOM 1685 C C . ARG A 1 218 ? -9.064 -15.711 10.716 1.00 95.75 218 ARG A C 1
ATOM 1687 O O . ARG A 1 218 ? -9.546 -15.050 11.630 1.00 95.75 218 ARG A O 1
ATOM 1694 N N . ALA A 1 219 ? -7.936 -16.410 10.856 1.00 95.31 219 ALA A N 1
ATOM 1695 C CA . ALA A 1 219 ? -7.193 -16.446 12.116 1.00 95.31 219 ALA A CA 1
ATOM 1696 C C . ALA A 1 219 ? -6.678 -15.055 12.533 1.00 95.31 219 ALA A C 1
ATOM 1698 O O . ALA A 1 219 ? -6.663 -14.723 13.717 1.00 95.31 219 ALA A O 1
ATOM 1699 N N . TRP A 1 220 ? -6.263 -14.224 11.574 1.00 95.19 220 TRP A N 1
ATOM 1700 C CA . TRP A 1 220 ? -5.883 -12.839 11.849 1.00 95.19 220 TRP A CA 1
ATOM 1701 C C . TRP A 1 220 ? -7.082 -11.978 12.268 1.00 95.19 220 TRP A C 1
ATOM 1703 O O . TRP A 1 220 ? -6.967 -11.259 13.258 1.00 95.19 220 TRP A O 1
ATOM 1713 N N . LEU A 1 221 ? -8.229 -12.085 11.588 1.00 94.38 221 LEU A N 1
ATOM 1714 C CA . LEU A 1 221 ? -9.451 -11.361 11.961 1.00 94.38 221 LEU A CA 1
ATOM 1715 C C . LEU A 1 221 ? -9.886 -11.684 13.396 1.00 94.38 221 LEU A C 1
ATOM 1717 O O . LEU A 1 221 ? -10.196 -10.775 14.161 1.00 94.38 221 LEU A O 1
ATOM 1721 N N . GLN A 1 222 ? -9.836 -12.962 13.783 1.00 94.38 222 GLN A N 1
ATOM 1722 C CA . GLN A 1 222 ? -10.132 -13.398 15.151 1.00 94.38 222 GLN A CA 1
ATOM 1723 C C . GLN A 1 222 ? -9.185 -12.761 16.175 1.00 94.38 222 GLN A C 1
ATOM 1725 O O . GLN A 1 222 ? -9.641 -12.266 17.198 1.00 94.38 222 GLN A O 1
ATOM 1730 N N . ARG A 1 223 ? -7.876 -12.711 15.892 1.00 93.25 223 ARG A N 1
ATOM 1731 C CA . ARG A 1 223 ? -6.901 -12.051 16.780 1.00 93.25 223 ARG A CA 1
ATOM 1732 C C . ARG A 1 223 ? -7.140 -10.549 16.874 1.00 93.25 223 ARG A C 1
ATOM 1734 O O . ARG A 1 223 ? -7.128 -10.008 17.970 1.00 93.25 223 ARG A O 1
ATOM 1741 N N . LYS A 1 224 ? -7.399 -9.890 15.741 1.00 89.25 224 LYS A N 1
ATOM 1742 C CA . LYS A 1 224 ? -7.689 -8.451 15.686 1.00 89.25 224 LYS A CA 1
ATOM 1743 C C . LYS A 1 224 ? -8.916 -8.092 16.529 1.00 89.25 224 LYS A C 1
ATOM 1745 O O . LYS A 1 224 ? -8.907 -7.053 17.174 1.00 89.25 224 LYS A O 1
ATOM 1750 N N . ALA A 1 225 ? -9.935 -8.953 16.556 1.00 89.75 225 ALA A N 1
ATOM 1751 C CA . ALA A 1 225 ? -11.130 -8.756 17.374 1.00 89.75 225 ALA A CA 1
ATOM 1752 C C . ALA A 1 225 ? -10.872 -8.853 18.890 1.00 89.75 225 ALA A C 1
ATOM 1754 O O . ALA A 1 225 ? -11.649 -8.300 19.655 1.00 89.75 225 ALA A O 1
ATOM 1755 N N . LEU A 1 226 ? -9.797 -9.523 19.323 1.00 91.19 226 LEU A N 1
ATOM 1756 C CA . LEU A 1 226 ? -9.421 -9.636 20.741 1.00 91.19 226 LEU A CA 1
ATOM 1757 C C . LEU A 1 226 ? -8.567 -8.462 21.240 1.00 91.19 226 LEU A C 1
ATOM 1759 O O . LEU A 1 226 ? -8.419 -8.287 22.443 1.00 91.19 226 LEU A O 1
ATOM 1763 N N . THR A 1 227 ? -7.940 -7.714 20.331 1.00 78.12 227 THR A N 1
ATOM 1764 C CA . THR A 1 227 ? -7.039 -6.589 20.656 1.00 78.12 227 THR A CA 1
ATOM 1765 C C . THR A 1 227 ? -7.742 -5.229 20.562 1.00 78.12 227 THR A C 1
ATOM 1767 O O . THR A 1 227 ? -7.119 -4.208 20.832 1.00 78.12 227 THR A O 1
ATOM 1770 N N . ARG A 1 228 ? -9.012 -5.206 20.148 1.00 56.09 228 ARG A N 1
ATOM 1771 C CA . ARG A 1 228 ? -9.832 -3.996 20.044 1.00 56.09 228 ARG A CA 1
ATOM 1772 C C . ARG A 1 228 ? -10.612 -3.767 21.330 1.00 56.09 228 ARG A C 1
ATOM 1774 O O . ARG A 1 228 ? -10.742 -2.583 21.695 1.00 56.09 228 ARG A O 1
#

Radius of gyration: 27.19 Å; chains: 1; bounding box: 93×57×72 Å

pLDDT: mean 73.71, std 28.17, range [23.91, 98.44]

Organism: NCBI:txid2509718

Sequence (228 aa):
MLHGLSGTTTSGRSGTRSSDHREPNCAKKAQRPELHGALNLANTESFGFLLTPTRLANDKGQPFLAPSCELPGDSSQLTQVTLVWQKGWREDWLKFGKPVASLIVDRRQRKEFYSAGQVFGLVCWAANDFGTVRSSLHIVRAVCAGEAVIPVPQVDPGGDLLLSAFGWPKVARVFRLIDAIEASGIDPCDVAPDHWRHIHNRLAARETPRSYSPARHRAWLQRKALTR

InterPro domains:
  IPR021263 Protein of unknown function DUF2840 [PF11000] (78-225)

Secondary structure (DSSP, 8-state):
--------------------------------------TT---GGGGGGGTS------TT-----------SS----PEEEEEEEETTTEEEEEEE---SEEEE-SSSEEEEEE-TT-EEEEEEEEEETTEEEEEEEEEEE---TTS--EEETTEEEEEEEEEEEESHHHHHHHHHHHHHHHHTT--GGGS-HHHHHHHHHHHHTTPPPPP--HHHHHHHHHHHHH--

Foldseek 3Di:
DDDDDDDDDDDDDDDDDDDDDDDDDDDDDDDDDDDDDDDDPPDPPVVCVVVPDPPDDPPPPDDPPDPPPDDPDDPWDWKKFKFFDDPQAKGKDWPDWDFPDKDDPDPGIIIGTHGAQWKTKIWIWGADPVGTPWTKIWIFGHHTPPDDADQDPRIVVHGHTLAMDIDDVRVVVVVVLCVLCVVLVHHPRLDDSVLSNQCRVCVVVVHDGDHDHPVNSVVVVVVVVVVD